Protein 8A26 (pdb70)

Sequence (289 aa):
SMTPLNNNIVVFGDSLSDNGNLYEEYMKHQLPQSPPYFEGRFSNGPVWIERLAASYFPNDPNSSHLLDYAFGGAGVSVDDEVFFTLRREVNSYLLAHQDKASSSPDDSLFVIWIGANNYLGMPVEVEETLKNVNRGIADSIQRLVDKGAKHILVLNLPDLGRTPAALEFGSVEEEMTYFSAQHNNNALSSNTVDYFKKTYPEVEWLFFDTGSHFDHVIEHASSEYGFTNITGTCSFSSSIVDEITKNSVLKMMVASSVKPELTESACDGYLFFDLVHPTALAHKIMAEKKARLMLDEAGVEFAE

InterPro domains:
  IPR001087 GDSL lipase/esterase [PF00657] (24-294)
  IPR036514 SGNH hydrolase superfamily [G3DSA:3.40.50.1110] (12-301)
  IPR051058 GDSL Esterase/Lipase Enzyme [PTHR45648] (23-294)

B-factor: mean 28.58, std 15.84, range [12.77, 125.83]

Solvent-accessible surface area: 12745 Å² total; per-residue (Å²): 93,18,123,60,2,60,28,0,0,0,0,0,2,6,19,0,0,34,9,46,0,24,110,137,56,146,93,141,28,0,93,27,114,23,5,67,102,0,36,0,0,50,4,39,0,0,0,19,75,0,0,36,54,33,8,97,148,74,32,98,71,15,11,62,16,50,0,41,0,1,0,0,8,76,94,139,110,68,26,66,51,23,2,119,95,0,1,41,42,2,2,150,74,62,143,66,141,3,33,65,38,2,0,0,0,2,10,2,0,5,9,11,0,6,22,51,38,142,109,59,100,75,6,16,119,39,0,35,174,17,2,28,66,2,0,58,60,0,18,93,61,29,1,56,8,0,0,1,1,8,1,19,32,6,3,105,6,2,0,0,82,134,79,62,13,47,135,95,2,48,94,4,4,55,72,6,26,93,31,1,46,91,14,4,79,107,8,90,159,51,42,106,95,8,55,28,11,55,2,54,7,11,67,70,31,60,83,14,23,128,67,15,89,137,53,36,3,124,52,44,83,24,30,4,3,88,20,99,32,99,94,75,13,16,66,15,3,31,100,6,6,62,12,12,71,45,136,90,32,89,125,89,13,137,20,41,1,6,1,5,21,12,2,21,4,22,55,17,5,88,17,23,5,88,66,0,69,105,37,0,68,159,52,54,12,115,27,49,157

Secondary structure (DSSP, 8-state):
--SEE-EEEEEESTTT-SSHHHHHTTT-SS-TTTSSTTSSSSS--HHHHHHHHH-SS-GGGGEEE---TT-B----TT-SSBHHHHHHHHHHHTTT---TTEEEEEE--HHHHHT--S-HHHHHHHHHHHHHHHHHHHHHTT--EEEEE----GGGSHHHHHHT-HHHHHHHHHHHHHHHHHHHHHHHHH-TTSEEEEE-HHHHHHHHHHTHHHHT-SBSSS-SS-B---TTTTT-HHHHHHTB-GGG--S--TTBSBSSSS-B-HHHHHHHHHHHHHHHHHHT-EE--

Structure (mmCIF, N/CA/C/O backbone):
data_8A26
#
_entry.id   8A26
#
_cell.length_a   82.919
_cell.length_b   82.919
_cell.length_c   68.639
_cell.angle_alpha   90.000
_cell.angle_beta   90.000
_cell.angle_gamma   120.000
#
_symmetry.space_group_name_H-M   'P 31 2 1'
#
loop_
_entity.id
_entity.type
_entity.pdbx_description
1 polymer 'Lysophospholipase A'
2 non-polymer 'MALONIC ACID'
3 non-polymer 'PALMITIC ACID'
4 non-polymer (R,R)-2,3-BUTANEDIOL
5 water water
#
loop_
_atom_site.group_PDB
_atom_site.id
_atom_site.type_symbol
_atom_site.label_atom_id
_atom_site.label_alt_id
_atom_site.label_comp_id
_atom_site.label_asym_id
_atom_site.label_entity_id
_atom_site.label_seq_id
_atom_site.pdbx_PDB_ins_code
_atom_site.Cartn_x
_atom_site.Cartn_y
_atom_site.Cartn_z
_atom_site.occupancy
_atom_site.B_iso_or_equiv
_atom_site.auth_seq_id
_atom_site.auth_comp_id
_atom_site.auth_asym_id
_atom_site.auth_atom_id
_atom_site.pdbx_PDB_model_num
ATOM 1 N N . SER A 1 22 ? -27.749 20.083 -1.986 1.00 62.04 17 SER A N 1
ATOM 2 C CA . SER A 1 22 ? -27.025 18.817 -1.979 1.00 67.72 17 SER A CA 1
ATOM 3 C C . SER A 1 22 ? -25.665 18.975 -1.300 1.00 79.49 17 SER A C 1
ATOM 4 O O . SER A 1 22 ? -25.511 19.771 -0.373 1.00 75.86 17 SER A O 1
ATOM 7 N N . MET A 1 23 ? -24.685 18.198 -1.759 1.00 99.15 18 MET A N 1
ATOM 8 C CA . MET A 1 23 ? -23.329 18.263 -1.227 1.00 101.05 18 MET A CA 1
ATOM 9 C C . MET A 1 23 ? -22.395 17.528 -2.178 1.00 103.88 18 MET A C 1
ATOM 10 O O . MET A 1 23 ? -22.420 16.295 -2.233 1.00 98.38 18 MET A O 1
ATOM 14 N N . THR A 1 24 ? -21.566 18.257 -2.927 1.00 101.12 19 THR A N 1
ATOM 15 C CA . THR A 1 24 ? -20.873 17.632 -4.052 1.00 89.34 19 THR A CA 1
ATOM 16 C C . THR A 1 24 ? -20.006 16.445 -3.622 1.00 90.78 19 THR A C 1
ATOM 17 O O . THR A 1 24 ? -20.351 15.310 -3.978 1.00 98.75 19 THR A O 1
ATOM 28 N N . PRO A 1 25 ? -18.897 16.614 -2.861 1.00 55.89 20 PRO A N 1
ATOM 29 C CA . PRO A 1 25 ? -18.252 15.412 -2.306 1.00 35.03 20 PRO A CA 1
ATOM 30 C C . PRO A 1 25 ? -18.722 15.119 -0.893 1.00 30.17 20 PRO A C 1
ATOM 31 O O . PRO A 1 25 ? -18.816 16.011 -0.044 1.00 33.86 20 PRO A O 1
ATOM 42 N N . LEU A 1 26 ? -19.020 13.857 -0.642 1.00 24.52 21 LEU A N 1
ATOM 43 C CA . LEU A 1 26 ? -19.480 13.411 0.656 1.00 23.27 21 LEU A CA 1
ATOM 44 C C . LEU A 1 26 ? -18.261 13.110 1.507 1.00 25.64 21 LEU A C 1
ATOM 45 O O . LEU A 1 26 ? -17.207 12.733 0.992 1.00 29.47 21 LEU A O 1
ATOM 61 N N . ASN A 1 27 ? -18.384 13.318 2.811 1.00 24.79 22 ASN A N 1
ATOM 62 C CA A ASN A 1 27 ? -17.248 13.084 3.691 0.50 25.80 22 ASN A CA 1
ATOM 63 C CA B ASN A 1 27 ? -17.256 13.093 3.703 0.50 25.80 22 ASN A CA 1
ATOM 64 C C . ASN A 1 27 ? -17.443 11.929 4.660 1.00 25.34 22 ASN A C 1
ATOM 65 O O . ASN A 1 27 ? -16.480 11.545 5.332 1.00 24.49 22 ASN A O 1
ATOM 84 N N . ASN A 1 28 ? -18.638 11.360 4.759 1.00 20.50 23 ASN A N 1
ATOM 85 C CA . ASN A 1 28 ? -18.765 10.173 5.587 1.00 21.72 23 ASN A CA 1
ATOM 86 C C . ASN A 1 28 ? -20.036 9.412 5.247 1.00 17.48 23 ASN A C 1
ATOM 87 O O . ASN A 1 28 ? -20.871 9.856 4.448 1.00 18.99 23 ASN A O 1
ATOM 98 N N . ILE A 1 29 ? -20.120 8.224 5.828 1.00 17.56 24 ILE A N 1
ATOM 99 C CA . ILE A 1 29 ? -21.208 7.280 5.646 1.00 16.67 24 ILE A CA 1
ATOM 100 C C . ILE A 1 29 ? -21.847 7.077 7.011 1.00 17.60 24 ILE A C 1
ATOM 101 O O . ILE A 1 29 ? -21.144 6.826 7.998 1.00 16.98 24 ILE A O 1
ATOM 117 N N . VAL A 1 30 ? -23.164 7.198 7.069 1.00 15.45 25 VAL A N 1
ATOM 118 C CA . VAL A 1 30 ? -23.935 6.959 8.286 1.00 15.03 25 VAL A CA 1
ATOM 119 C C . VAL A 1 30 ? -24.902 5.833 7.980 1.00 14.99 25 VAL A C 1
ATOM 120 O O . VAL A 1 30 ? -25.744 5.964 7.079 1.00 15.23 25 VAL A O 1
ATOM 133 N N . VAL A 1 31 ? -24.792 4.724 8.709 1.00 14.56 26 VAL A N 1
ATOM 134 C CA . VAL A 1 31 ? -25.588 3.538 8.404 1.00 14.64 26 VAL A CA 1
ATOM 135 C C . VAL A 1 31 ? -26.514 3.178 9.559 1.00 13.94 26 VAL A C 1
ATOM 136 O O . VAL A 1 31 ? -26.102 3.152 10.730 1.00 14.99 26 VAL A O 1
ATOM 149 N N . PHE A 1 32 ? -27.762 2.927 9.207 1.00 13.92 27 PHE A N 1
ATOM 150 C CA . PHE A 1 32 ? -28.804 2.433 10.083 1.00 15.55 27 PHE A CA 1
ATOM 151 C C . PHE A 1 32 ? -29.180 1.038 9.613 1.00 15.01 27 PHE A C 1
ATOM 152 O O . PHE A 1 32 ? -29.409 0.815 8.420 1.00 15.31 27 PHE A O 1
ATOM 169 N N . GLY A 1 33 ? -29.230 0.094 10.545 1.00 14.35 28 GLY A N 1
ATOM 170 C CA . GLY A 1 33 ? -29.484 -1.271 10.138 1.00 13.35 28 GLY A CA 1
ATOM 171 C C . GLY A 1 33 ? -29.480 -2.228 11.305 1.00 14.40 28 GLY A C 1
ATOM 172 O O . GLY A 1 33 ? -29.744 -1.856 12.451 1.00 15.38 28 GLY A O 1
ATOM 176 N N . ASP A 1 34 ? -29.173 -3.486 10.981 1.00 13.93 29 ASP A N 1
ATOM 177 C CA . ASP A 1 34 ? -29.308 -4.613 11.890 1.00 13.46 29 ASP A CA 1
ATOM 178 C C . ASP A 1 34 ? -28.029 -5.438 11.866 1.00 14.35 29 ASP A C 1
ATOM 179 O O . ASP A 1 34 ? -26.947 -4.912 11.587 1.00 13.95 29 ASP A O 1
ATOM 188 N N . SER A 1 35 ? -28.125 -6.738 12.176 1.00 14.87 30 SER A N 1
ATOM 189 C CA . SER A 1 35 ? -26.938 -7.581 12.221 1.00 15.39 30 SER A CA 1
ATOM 190 C C . SER A 1 35 ? -26.243 -7.719 10.870 1.00 14.63 30 SER A C 1
ATOM 191 O O . SER A 1 35 ? -25.084 -8.134 10.823 1.00 16.83 30 SER A O 1
ATOM 199 N N . LEU A 1 36 ? -26.905 -7.367 9.762 1.00 14.21 31 LEU A N 1
ATOM 200 C CA . LEU A 1 36 ? -26.195 -7.373 8.492 1.00 14.54 31 LEU A CA 1
ATOM 201 C C . LEU A 1 36 ? -25.223 -6.213 8.355 1.00 16.08 31 LEU A C 1
ATOM 202 O O . LEU A 1 36 ? -24.348 -6.251 7.489 1.00 15.43 31 LEU A O 1
ATOM 218 N N . SER A 1 37 ? -25.345 -5.178 9.192 1.00 13.57 32 SER A N 1
ATOM 219 C CA . SER A 1 37 ? -24.525 -3.986 9.061 1.00 13.80 32 SER A CA 1
ATOM 220 C C . SER A 1 37 ? -23.765 -3.591 10.324 1.00 13.60 32 SER A C 1
ATOM 221 O O . SER A 1 37 ? -22.905 -2.715 10.241 1.00 14.10 32 SER A O 1
ATOM 229 N N . ASP A 1 38 ? -24.046 -4.222 11.469 1.00 13.04 33 ASP A N 1
ATOM 230 C CA . ASP A 1 38 ? -23.406 -3.877 12.732 1.00 13.65 33 ASP A CA 1
ATOM 231 C C . ASP A 1 38 ? -21.908 -4.170 12.655 1.00 13.40 33 ASP A C 1
ATOM 232 O O . ASP A 1 38 ? -21.501 -5.267 12.245 1.00 14.57 33 ASP A O 1
ATOM 241 N N . ASN A 1 39 ? -21.089 -3.185 13.004 1.00 13.80 34 ASN A N 1
ATOM 242 C CA . ASN A 1 39 ? -19.644 -3.342 13.013 1.00 13.35 34 ASN A CA 1
ATOM 243 C C . ASN A 1 39 ? -19.075 -3.523 14.430 1.00 15.26 34 ASN A C 1
ATOM 244 O O . ASN A 1 39 ? -17.899 -3.260 14.656 1.00 17.81 34 ASN A O 1
ATOM 255 N N . GLY A 1 40 ? -19.903 -3.984 15.375 1.00 14.06 35 GLY A N 1
ATOM 256 C CA . GLY A 1 40 ? -19.433 -4.266 16.715 1.00 13.80 35 GLY A CA 1
ATOM 257 C C . GLY A 1 40 ? -20.164 -3.564 17.844 1.00 15.15 35 GLY A C 1
ATOM 258 O O . GLY A 1 40 ? -19.720 -3.637 19.000 1.00 15.67 35 GLY A O 1
ATOM 262 N N . ASN A 1 41 ? -21.273 -2.897 17.537 1.00 13.94 36 ASN A N 1
ATOM 263 C CA . ASN A 1 41 ? -22.006 -2.143 18.562 1.00 14.48 36 ASN A CA 1
ATOM 264 C C . ASN A 1 41 ? -22.634 -3.072 19.600 1.00 13.83 36 ASN A C 1
ATOM 265 O O . ASN A 1 41 ? -22.490 -2.851 20.810 1.00 14.29 36 ASN A O 1
ATOM 276 N N . LEU A 1 42 ? -23.360 -4.098 19.156 1.00 14.48 37 LEU A N 1
ATOM 277 C CA . LEU A 1 42 ? -23.949 -5.005 20.138 1.00 14.35 37 LEU A CA 1
ATOM 278 C C . LEU A 1 42 ? -22.864 -5.713 20.938 1.00 14.11 37 LEU A C 1
ATOM 279 O O . LEU A 1 42 ? -22.974 -5.875 22.154 1.00 14.95 37 LEU A O 1
ATOM 295 N N . TYR A 1 43 ? -21.794 -6.136 20.257 1.00 14.57 38 TYR A N 1
ATOM 296 C CA . TYR A 1 43 ? -20.689 -6.821 20.922 1.00 13.59 38 TYR A CA 1
ATOM 297 C C . TYR A 1 43 ? -20.120 -6.010 22.064 1.00 14.13 38 TYR A C 1
ATOM 298 O O . TYR A 1 43 ? -19.822 -6.549 23.136 1.00 14.54 38 TYR A O 1
ATOM 316 N N . GLU A 1 44 ? -19.952 -4.700 21.867 1.00 14.26 39 GLU A N 1
ATOM 317 C CA A GLU A 1 44 ? -19.427 -3.857 22.942 0.63 14.93 39 GLU A CA 1
ATOM 318 C CA B GLU A 1 44 ? -19.418 -3.868 22.937 0.37 15.03 39 GLU A CA 1
ATOM 319 C C . GLU A 1 44 ? -20.384 -3.819 24.125 1.00 13.72 39 GLU A C 1
ATOM 320 O O . GLU A 1 44 ? -19.977 -4.019 25.273 1.00 15.34 39 GLU A O 1
ATOM 341 N N . TYR A 1 45 ? -21.674 -3.580 23.857 1.00 15.01 40 TYR A N 1
ATOM 342 C CA . TYR A 1 45 ? -22.641 -3.548 24.948 1.00 15.38 40 TYR A CA 1
ATOM 343 C C . TYR A 1 45 ? -22.740 -4.895 25.657 1.00 14.03 40 TYR A C 1
ATOM 344 O O . TYR A 1 45 ? -22.985 -4.944 26.865 1.00 15.52 40 TYR A O 1
ATOM 362 N N . MET A 1 46 ? -22.546 -5.988 24.919 1.00 14.55 41 MET A N 1
ATOM 363 C CA . MET A 1 46 ? -22.568 -7.337 25.483 1.00 14.51 41 MET A CA 1
ATOM 364 C C . MET A 1 46 ? -21.252 -7.737 26.143 1.00 15.23 41 MET A C 1
ATOM 365 O O . MET A 1 46 ? -21.082 -8.916 26.492 1.00 16.65 41 MET A O 1
ATOM 379 N N . LYS A 1 47 ? -20.329 -6.797 26.361 1.00 16.27 42 LYS A N 1
ATOM 380 C CA . LYS A 1 47 ? -19.067 -7.088 27.047 1.00 15.34 42 LYS A CA 1
ATOM 381 C C . LYS A 1 47 ? -18.301 -8.195 26.315 1.00 16.97 42 LYS A C 1
ATOM 382 O O . LYS A 1 47 ? -17.661 -9.047 26.933 1.00 19.02 42 LYS A O 1
ATOM 401 N N . HIS A 1 48 ? -18.401 -8.180 24.990 1.00 16.95 43 HIS A N 1
ATOM 402 C CA . HIS A 1 48 ? -17.704 -9.116 24.100 1.00 16.90 43 HIS A CA 1
ATOM 403 C C . HIS A 1 48 ? -18.176 -10.550 24.257 1.00 20.78 43 HIS A C 1
ATOM 404 O O . HIS A 1 48 ? -17.467 -11.480 23.848 1.00 22.42 43 HIS A O 1
ATOM 418 N N . GLN A 1 49 ? -19.360 -10.769 24.825 1.00 17.40 44 GLN A N 1
ATOM 419 C CA . GLN A 1 49 ? -19.872 -12.113 25.051 1.00 17.35 44 GLN A CA 1
ATOM 420 C C . GLN A 1 49 ? -20.795 -12.598 23.944 1.00 19.44 44 GLN A C 1
ATOM 421 O O . GLN A 1 49 ? -21.055 -13.805 23.857 1.00 21.34 44 GLN A O 1
ATOM 435 N N . LEU A 1 50 ? -21.269 -11.711 23.078 1.00 16.13 45 LEU A N 1
ATOM 436 C CA . LEU A 1 50 ? -22.177 -12.051 21.998 1.00 15.78 45 LEU A CA 1
ATOM 437 C C . LEU A 1 50 ? -22.050 -10.967 20.939 1.00 15.94 45 LEU A C 1
ATOM 438 O O . LEU A 1 50 ? -22.091 -9.771 21.275 1.00 15.97 45 LEU A O 1
ATOM 454 N N . PRO A 1 51 ? -21.848 -11.324 19.662 1.00 14.49 46 PRO A N 1
ATOM 455 C CA . PRO A 1 51 ? -21.595 -12.688 19.151 1.00 15.95 46 PRO A CA 1
ATOM 456 C C . PRO A 1 51 ? -20.236 -13.172 19.622 1.00 18.24 46 PRO A C 1
ATOM 457 O O . PRO A 1 51 ? -19.265 -12.419 19.545 1.00 19.77 46 PRO A O 1
ATOM 468 N N . GLN A 1 52 ? -20.142 -14.407 20.112 1.00 17.70 47 GLN A N 1
ATOM 469 C CA . GLN A 1 52 ? -18.870 -14.922 20.617 1.00 19.27 47 GLN A CA 1
ATOM 470 C C . GLN A 1 52 ? -17.823 -14.910 19.512 1.00 18.47 47 GLN A C 1
ATOM 471 O O . GLN A 1 52 ? -18.043 -15.449 18.421 1.00 18.32 47 GLN A O 1
ATOM 485 N N . SER A 1 53 ? -16.679 -14.302 19.801 1.00 20.25 48 SER A N 1
ATOM 486 C CA . SER A 1 53 ? -15.650 -14.035 18.802 1.00 18.30 48 SER A CA 1
ATOM 487 C C . SER A 1 53 ? -14.290 -14.438 19.335 1.00 21.05 48 SER A C 1
ATOM 488 O O . SER A 1 53 ? -13.776 -13.786 20.268 1.00 22.15 48 SER A O 1
ATOM 496 N N . PRO A 1 54 ? -13.658 -15.490 18.791 1.00 20.51 49 PRO A N 1
ATOM 497 C CA . PRO A 1 54 ? -14.146 -16.412 17.750 1.00 20.82 49 PRO A CA 1
ATOM 498 C C . PRO A 1 54 ? -15.347 -17.195 18.275 1.00 20.76 49 PRO A C 1
ATOM 499 O O . PRO A 1 54 ? -15.552 -17.279 19.484 1.00 23.96 49 PRO A O 1
ATOM 510 N N . PRO A 1 55 ? -16.149 -17.813 17.404 1.00 19.10 50 PRO A N 1
ATOM 511 C CA . PRO A 1 55 ? -15.921 -17.976 15.962 1.00 19.76 50 PRO A CA 1
ATOM 512 C C . PRO A 1 55 ? -16.370 -16.795 15.120 1.00 16.65 50 PRO A C 1
ATOM 513 O O . PRO A 1 55 ? -15.954 -16.686 13.972 1.00 18.34 50 PRO A O 1
ATOM 524 N N . TYR A 1 56 ? -17.222 -15.905 15.636 1.00 17.29 51 TYR A N 1
ATOM 525 C CA . TYR A 1 56 ? -17.517 -14.685 14.907 1.00 15.53 51 TYR A CA 1
ATOM 526 C C . TYR A 1 56 ? -16.275 -13.793 14.877 1.00 17.14 51 TYR A C 1
ATOM 527 O O . TYR A 1 56 ? -15.323 -13.987 15.647 1.00 17.43 51 TYR A O 1
ATOM 545 N N . PHE A 1 57 ? -16.277 -12.829 13.964 1.00 16.56 52 PHE A N 1
ATOM 546 C CA . PHE A 1 57 ? -15.126 -11.941 13.751 1.00 15.35 52 PHE A CA 1
ATOM 547 C C . PHE A 1 57 ? -15.343 -10.636 14.513 1.00 15.98 52 PHE A C 1
ATOM 548 O O . PHE A 1 57 ? -16.111 -9.776 14.074 1.00 16.17 52 PHE A O 1
ATOM 565 N N . GLU A 1 58 ? -14.653 -10.487 15.654 1.00 17.55 53 GLU A N 1
ATOM 566 C CA . GLU A 1 58 ? -14.571 -9.211 16.374 1.00 18.39 53 GLU A CA 1
ATOM 567 C C . GLU A 1 58 ? -15.934 -8.549 16.534 1.00 16.94 53 GLU A C 1
ATOM 568 O O . GLU A 1 58 ? -16.100 -7.341 16.335 1.00 18.29 53 GLU A O 1
ATOM 580 N N . GLY A 1 59 ? -16.936 -9.346 16.907 1.00 16.39 54 GLY A N 1
ATOM 581 C CA . GLY A 1 59 ? -18.254 -8.835 17.191 1.00 14.89 54 GLY A CA 1
ATOM 582 C C . GLY A 1 59 ? -19.159 -8.580 16.009 1.00 16.45 54 GLY A C 1
ATOM 583 O O . GLY A 1 59 ? -20.317 -8.195 16.206 1.00 16.86 54 GLY A O 1
ATOM 587 N N . ARG A 1 60 ? -18.679 -8.760 14.777 1.00 14.28 55 ARG A N 1
ATOM 588 C CA . ARG A 1 60 ? -19.562 -8.726 13.626 1.00 13.18 55 ARG A CA 1
ATOM 589 C C . ARG A 1 60 ? -20.337 -10.039 13.560 1.00 14.26 55 ARG A C 1
ATOM 590 O O . ARG A 1 60 ? -19.861 -11.082 14.025 1.00 15.04 55 ARG A O 1
ATOM 611 N N . PHE A 1 61 ? -21.533 -9.987 12.977 1.00 13.92 56 PHE A N 1
ATOM 612 C CA . PHE A 1 61 ? -22.349 -11.183 12.769 1.00 13.79 56 PHE A CA 1
ATOM 613 C C . PHE A 1 61 ? -21.942 -11.912 11.488 1.00 13.10 56 PHE A C 1
ATOM 614 O O . PHE A 1 61 ? -22.752 -12.224 10.625 1.00 14.03 56 PHE A O 1
ATOM 631 N N . SER A 1 62 ? -20.644 -12.181 11.386 1.00 14.44 57 SER A N 1
ATOM 632 C CA . SER A 1 62 ? -20.049 -12.898 10.262 1.00 13.63 57 SER A CA 1
ATOM 633 C C . SER A 1 62 ? -18.647 -13.312 10.697 1.00 15.73 57 SER A C 1
ATOM 634 O O . SER A 1 62 ? -18.248 -13.083 11.846 1.00 15.94 57 SER A O 1
ATOM 642 N N . ASN A 1 63 ? -17.893 -13.917 9.779 1.00 15.23 58 ASN A N 1
ATOM 643 C CA . ASN A 1 63 ? -16.505 -14.298 10.033 1.00 16.13 58 ASN A CA 1
ATOM 644 C C . ASN A 1 63 ? -15.515 -13.363 9.341 1.00 16.62 58 ASN A C 1
ATOM 645 O O . ASN A 1 63 ? -14.361 -13.735 9.112 1.00 18.82 58 ASN A O 1
ATOM 656 N N . GLY A 1 64 ? -15.953 -12.152 9.013 1.00 15.87 59 GLY A N 1
ATOM 657 C CA . GLY A 1 64 ? -15.081 -11.106 8.527 1.00 18.68 59 GLY A CA 1
ATOM 658 C C . GLY A 1 64 ? -15.794 -9.773 8.646 1.00 16.43 59 GLY A C 1
ATOM 659 O O . GLY A 1 64 ? -16.929 -9.707 9.130 1.00 15.44 59 GLY A O 1
ATOM 663 N N . PRO A 1 65 ? -15.151 -8.690 8.208 1.00 17.29 60 PRO A N 1
ATOM 664 C CA . PRO A 1 65 ? -15.823 -7.383 8.230 1.00 15.79 60 PRO A CA 1
ATOM 665 C C . PRO A 1 65 ? -17.088 -7.392 7.393 1.00 14.65 60 PRO A C 1
ATOM 666 O O . PRO A 1 65 ? -17.192 -8.092 6.385 1.00 17.39 60 PRO A O 1
ATOM 677 N N . VAL A 1 66 ? -18.038 -6.572 7.792 1.00 15.04 61 VAL A N 1
ATOM 678 C CA . VAL A 1 66 ? -19.315 -6.514 7.100 1.00 15.49 61 VAL A CA 1
ATOM 679 C C . VAL A 1 66 ? -19.224 -5.555 5.917 1.00 15.82 61 VAL A C 1
ATOM 680 O O . VAL A 1 66 ? -18.300 -4.743 5.789 1.00 15.09 61 VAL A O 1
ATOM 693 N N . TRP A 1 67 ? -20.215 -5.668 5.033 1.00 14.21 62 TRP A N 1
ATOM 694 C CA . TRP A 1 67 ? -20.193 -4.982 3.748 1.00 13.86 62 TRP A CA 1
ATOM 695 C C . TRP A 1 67 ? -19.942 -3.481 3.898 1.00 13.96 62 TRP A C 1
ATOM 696 O O . TRP A 1 67 ? -19.149 -2.900 3.142 1.00 14.37 62 TRP A O 1
ATOM 717 N N . ILE A 1 68 ? -20.580 -2.834 4.875 1.00 14.25 63 ILE A N 1
ATOM 718 C CA . ILE A 1 68 ? -20.520 -1.373 4.932 1.00 15.08 63 ILE A CA 1
ATOM 719 C C . ILE A 1 68 ? -19.151 -0.904 5.398 1.00 15.20 63 ILE A C 1
ATOM 720 O O . ILE A 1 68 ? -18.706 0.193 5.023 1.00 15.82 63 ILE A O 1
ATOM 736 N N . GLU A 1 69 ? -18.456 -1.716 6.201 1.00 14.93 64 GLU A N 1
ATOM 737 C CA . GLU A 1 69 ? -17.084 -1.403 6.578 1.00 15.37 64 GLU A CA 1
ATOM 738 C C . GLU A 1 69 ? -16.163 -1.467 5.377 1.00 16.13 64 GLU A C 1
ATOM 739 O O . GLU A 1 69 ? -15.272 -0.628 5.208 1.00 17.96 64 GLU A O 1
ATOM 751 N N . ARG A 1 70 ? -16.321 -2.513 4.564 1.00 15.23 65 ARG A N 1
ATOM 752 C CA . ARG A 1 70 ? -15.523 -2.658 3.356 1.00 16.30 65 ARG A CA 1
ATOM 753 C C . ARG A 1 70 ? -15.798 -1.521 2.394 1.00 17.45 65 ARG A C 1
ATOM 754 O O . ARG A 1 70 ? -14.874 -0.995 1.757 1.00 17.71 65 ARG A O 1
ATOM 775 N N . LEU A 1 71 ? -17.059 -1.105 2.290 1.00 15.62 66 LEU A N 1
ATOM 776 C CA . LEU A 1 71 ? -17.388 0.017 1.420 1.00 15.23 66 LEU A CA 1
ATOM 777 C C . LEU A 1 71 ? -16.699 1.288 1.897 1.00 17.51 66 LEU A C 1
ATOM 778 O O . LEU A 1 71 ? -16.086 2.013 1.104 1.00 17.69 66 LEU A O 1
ATOM 794 N N . ALA A 1 72 ? -16.764 1.567 3.204 1.00 16.13 67 ALA A N 1
ATOM 795 C CA . ALA A 1 72 ? -16.102 2.754 3.732 1.00 16.68 67 ALA A CA 1
ATOM 796 C C . ALA A 1 72 ? -14.606 2.716 3.460 1.00 18.20 67 ALA A C 1
ATOM 797 O O . ALA A 1 72 ? -14.010 3.730 3.071 1.00 18.96 67 ALA A O 1
ATOM 804 N N . ALA A 1 73 ? -13.979 1.550 3.632 1.00 18.92 68 ALA A N 1
ATOM 805 C CA . ALA A 1 73 ? -12.548 1.441 3.389 1.00 20.77 68 ALA A CA 1
ATOM 806 C C . ALA A 1 73 ? -12.186 1.572 1.919 1.00 21.19 68 ALA A C 1
ATOM 807 O O . ALA A 1 73 ? -11.045 1.940 1.609 1.00 24.40 68 ALA A O 1
ATOM 814 N N . SER A 1 74 ? -13.112 1.262 1.005 1.00 19.85 69 SER A N 1
ATOM 815 C CA . SER A 1 74 ? -12.833 1.456 -0.417 1.00 19.94 69 SER A CA 1
ATOM 816 C C . SER A 1 74 ? -12.710 2.935 -0.763 1.00 20.60 69 SER A C 1
ATOM 817 O O . SER A 1 74 ? -11.979 3.293 -1.691 1.00 22.54 69 SER A O 1
ATOM 825 N N . TYR A 1 75 ? -13.397 3.800 -0.027 1.00 20.41 70 TYR A N 1
ATOM 826 C CA . TYR A 1 75 ? -13.273 5.233 -0.252 1.00 23.22 70 TYR A CA 1
ATOM 827 C C . TYR A 1 75 ? -12.196 5.873 0.610 1.00 23.14 70 TYR A C 1
ATOM 828 O O . TYR A 1 75 ? -11.570 6.850 0.183 1.00 27.33 70 TYR A O 1
ATOM 846 N N . PHE A 1 76 ? -11.978 5.342 1.811 1.00 25.14 71 PHE A N 1
ATOM 847 C CA . PHE A 1 76 ? -11.071 5.923 2.802 1.00 27.61 71 PHE A CA 1
ATOM 848 C C . PHE A 1 76 ? -10.176 4.810 3.325 1.00 28.86 71 PHE A C 1
ATOM 849 O O . PHE A 1 76 ? -10.344 4.333 4.456 1.00 30.79 71 PHE A O 1
ATOM 866 N N . PRO A 1 77 ? -9.207 4.373 2.522 1.00 34.89 72 PRO A N 1
ATOM 867 C CA . PRO A 1 77 ? -8.428 3.184 2.903 1.00 37.59 72 PRO A CA 1
ATOM 868 C C . PRO A 1 77 ? -7.555 3.383 4.132 1.00 39.33 72 PRO A C 1
ATOM 869 O O . PRO A 1 77 ? -7.263 2.400 4.826 1.00 38.00 72 PRO A O 1
ATOM 880 N N . ASN A 1 78 ? -7.150 4.618 4.434 1.00 37.43 73 ASN A N 1
ATOM 881 C CA . ASN A 1 78 ? -6.184 4.849 5.506 1.00 49.23 73 ASN A CA 1
ATOM 882 C C . ASN A 1 78 ? -6.842 4.932 6.880 1.00 48.32 73 ASN A C 1
ATOM 883 O O . ASN A 1 78 ? -6.289 4.419 7.859 1.00 48.44 73 ASN A O 1
ATOM 894 N N . ASP A 1 79 ? -7.997 5.587 6.995 1.00 39.08 74 ASP A N 1
ATOM 895 C CA . ASP A 1 79 ? -8.725 5.671 8.265 1.00 38.64 74 ASP A CA 1
ATOM 896 C C . ASP A 1 79 ? -10.218 5.577 7.997 1.00 30.77 74 ASP A C 1
ATOM 897 O O . ASP A 1 79 ? -10.973 6.530 8.227 1.00 32.24 74 ASP A O 1
ATOM 906 N N . PRO A 1 80 ? -10.686 4.421 7.528 1.00 30.28 75 PRO A N 1
ATOM 907 C CA . PRO A 1 80 ? -12.125 4.290 7.233 1.00 27.15 75 PRO A CA 1
ATOM 908 C C . PRO A 1 80 ? -13.024 4.540 8.424 1.00 26.85 75 PRO A C 1
ATOM 909 O O . PRO A 1 80 ? -14.141 5.044 8.255 1.00 28.51 75 PRO A O 1
ATOM 920 N N . ASN A 1 81 ? -12.608 4.172 9.635 1.00 25.63 76 ASN A N 1
ATOM 921 C CA . ASN A 1 81 ? -13.532 4.291 10.754 1.00 28.75 76 ASN A CA 1
ATOM 922 C C . ASN A 1 81 ? -13.835 5.741 11.109 1.00 28.27 76 ASN A C 1
ATOM 923 O O . ASN A 1 81 ? -14.911 6.008 11.654 1.00 33.85 76 ASN A O 1
ATOM 934 N N . SER A 1 82 ? -12.950 6.679 10.783 1.00 27.36 77 SER A N 1
ATOM 935 C CA A SER A 1 82 ? -13.258 8.090 10.988 0.60 29.59 77 SER A CA 1
ATOM 936 C CA B SER A 1 82 ? -13.252 8.092 10.982 0.40 29.61 77 SER A CA 1
ATOM 937 C C . SER A 1 82 ? -14.231 8.632 9.950 1.00 29.06 77 SER A C 1
ATOM 938 O O . SER A 1 82 ? -14.585 9.814 10.015 1.00 33.77 77 SER A O 1
ATOM 951 N N . HIS A 1 83 ? -14.656 7.811 8.992 1.00 23.20 78 HIS A N 1
ATOM 952 C CA . HIS A 1 83 ? -15.618 8.229 7.980 1.00 21.04 78 HIS A CA 1
ATOM 953 C C . HIS A 1 83 ? -16.854 7.348 7.979 1.00 18.60 78 HIS A C 1
ATOM 954 O O . HIS A 1 83 ? -17.648 7.412 7.035 1.00 20.27 78 HIS A O 1
ATOM 969 N N . LEU A 1 84 ? -17.033 6.521 9.005 1.00 18.20 79 LEU A N 1
ATOM 970 C CA . LEU A 1 84 ? -18.165 5.621 9.104 1.00 17.59 79 LEU A CA 1
ATOM 971 C C . LEU A 1 84 ? -18.781 5.764 10.483 1.00 18.38 79 LEU A C 1
ATOM 972 O O . LEU A 1 84 ? -18.118 5.487 11.489 1.00 20.95 79 LEU A O 1
ATOM 988 N N . LEU A 1 85 ? -20.037 6.203 10.537 1.00 15.29 80 LEU A N 1
ATOM 989 C CA . LEU A 1 85 ? -20.820 6.213 11.774 1.00 15.49 80 LEU A CA 1
ATOM 990 C C . LEU A 1 85 ? -21.870 5.117 11.634 1.00 15.47 80 LEU A C 1
ATOM 991 O O . LEU A 1 85 ? -22.868 5.283 10.933 1.00 15.03 80 LEU A O 1
ATOM 1007 N N . ASP A 1 86 ? -21.636 3.986 12.294 1.00 14.41 81 ASP A N 1
ATOM 1008 C CA . ASP A 1 86 ? -22.455 2.793 12.147 1.00 13.13 81 ASP A CA 1
ATOM 1009 C C . ASP A 1 86 ? -23.342 2.672 13.384 1.00 14.49 81 ASP A C 1
ATOM 1010 O O . ASP A 1 86 ? -22.857 2.341 14.470 1.00 14.41 81 ASP A O 1
ATOM 1019 N N . TYR A 1 87 ? -24.629 2.968 13.216 1.00 13.91 82 TYR A N 1
ATOM 1020 C CA . TYR A 1 87 ? -25.601 2.905 14.299 1.00 13.81 82 TYR A CA 1
ATOM 1021 C C . TYR A 1 87 ? -26.382 1.603 14.310 1.00 14.78 82 TYR A C 1
ATOM 1022 O O . TYR A 1 87 ? -27.323 1.458 15.098 1.00 14.88 82 TYR A O 1
ATOM 1040 N N . ALA A 1 88 ? -26.010 0.639 13.464 1.00 13.82 83 ALA A N 1
ATOM 1041 C CA . ALA A 1 88 ? -26.736 -0.617 13.415 1.00 13.68 83 ALA A CA 1
ATOM 1042 C C . ALA A 1 88 ? -26.404 -1.500 14.606 1.00 15.09 83 ALA A C 1
ATOM 1043 O O . ALA A 1 88 ? -25.231 -1.685 14.954 1.00 17.48 83 ALA A O 1
ATOM 1050 N N . PHE A 1 89 ? -27.431 -2.060 15.225 1.00 15.83 84 PHE A N 1
ATOM 1051 C CA . PHE A 1 89 ? -27.257 -3.072 16.257 1.00 14.67 84 PHE A CA 1
ATOM 1052 C C . PHE A 1 89 ? -27.768 -4.400 15.733 1.00 14.68 84 PHE A C 1
ATOM 1053 O O . PHE A 1 89 ? -28.848 -4.469 15.133 1.00 16.23 84 PHE A O 1
ATOM 1070 N N . GLY A 1 90 ? -27.051 -5.483 16.015 1.00 14.91 85 GLY A N 1
ATOM 1071 C CA . GLY A 1 90 ? -27.668 -6.786 15.834 1.00 15.57 85 GLY A CA 1
ATOM 1072 C C . GLY A 1 90 ? -28.990 -6.873 16.578 1.00 14.67 85 GLY A C 1
ATOM 1073 O O . GLY A 1 90 ? -29.111 -6.361 17.695 1.00 16.35 85 GLY A O 1
ATOM 1077 N N . GLY A 1 91 ? -29.998 -7.494 15.962 1.00 16.86 86 GLY A N 1
ATOM 1078 C CA . GLY A 1 91 ? -31.315 -7.596 16.554 1.00 19.21 86 GLY A CA 1
ATOM 1079 C C . GLY A 1 91 ? -32.223 -6.4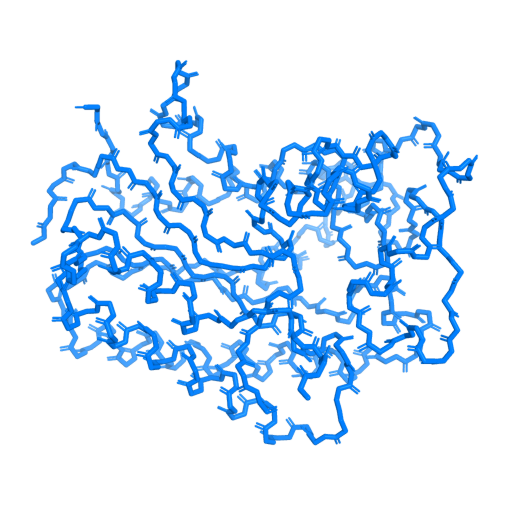10 16.325 1.00 17.64 86 GLY A C 1
ATOM 1080 O O . GLY A 1 91 ? -33.363 -6.422 16.809 1.00 22.66 86 GLY A O 1
ATOM 1084 N N . ALA A 1 92 ? -31.764 -5.391 15.609 1.00 16.55 87 ALA A N 1
ATOM 1085 C CA . ALA A 1 92 ? -32.584 -4.216 15.403 1.00 15.14 87 ALA A CA 1
ATOM 1086 C C . ALA A 1 92 ? -33.574 -4.427 14.266 1.00 16.65 87 ALA A C 1
ATOM 1087 O O . ALA A 1 92 ? -33.335 -5.210 13.340 1.00 16.58 87 ALA A O 1
ATOM 1094 N N . GLY A 1 93 ? -34.670 -3.703 14.335 1.00 17.61 88 GLY A N 1
ATOM 1095 C CA . GLY A 1 93 ? -35.697 -3.771 13.323 1.00 16.78 88 GLY A CA 1
ATOM 1096 C C . GLY A 1 93 ? -36.582 -2.562 13.437 1.00 19.35 88 GLY A C 1
ATOM 1097 O O . GLY A 1 93 ? -36.249 -1.576 14.100 1.00 20.92 88 GLY A O 1
ATOM 1101 N N . VAL A 1 94 ? -37.723 -2.639 12.791 1.00 19.69 89 VAL A N 1
ATOM 1102 C CA . VAL A 1 94 ? -38.738 -1.602 12.861 1.00 24.13 89 VAL A CA 1
ATOM 1103 C C . VAL A 1 94 ? -39.731 -2.035 13.919 1.00 26.78 89 VAL A C 1
ATOM 1104 O O . VAL A 1 94 ? -40.123 -3.202 13.964 1.00 29.72 89 VAL A O 1
ATOM 1117 N N . SER A 1 95 ? -40.113 -1.123 14.817 1.00 36.87 90 SER A N 1
ATOM 1118 C CA . SER A 1 95 ? -41.013 -1.533 15.885 1.00 30.83 90 SER A CA 1
ATOM 1119 C C . SER A 1 95 ? -42.332 -2.026 15.297 1.00 53.73 90 SER A C 1
ATOM 1120 O O . SER A 1 95 ? -42.881 -1.423 14.372 1.00 44.01 90 SER A O 1
ATOM 1128 N N . VAL A 1 96 ? -42.835 -3.137 15.836 1.00 83.84 91 VAL A N 1
ATOM 1129 C CA . VAL A 1 96 ? -44.142 -3.662 15.432 1.00 96.16 91 VAL A CA 1
ATOM 1130 C C . VAL A 1 96 ? -44.926 -4.176 16.644 1.00 100.49 91 VAL A C 1
ATOM 1131 O O . VAL A 1 96 ? -44.440 -5.017 17.407 1.00 102.41 91 VAL A O 1
ATOM 1144 N N . ASP A 1 100 ? -42.221 -6.618 23.878 1.00 84.46 95 ASP A N 1
ATOM 1145 C CA . ASP A 1 100 ? -41.490 -6.092 22.733 1.00 86.35 95 ASP A CA 1
ATOM 1146 C C . ASP A 1 100 ? -40.084 -6.680 22.651 1.00 87.93 95 ASP A C 1
ATOM 1147 O O . ASP A 1 100 ? -39.207 -6.121 21.991 1.00 74.87 95 ASP A O 1
ATOM 1150 N N . ASP A 1 101 ? -39.875 -7.819 23.313 1.00 93.12 96 ASP A N 1
ATOM 1151 C CA . ASP A 1 101 ? -38.559 -8.448 23.361 1.00 81.30 96 ASP A CA 1
ATOM 1152 C C . ASP A 1 101 ? -38.091 -8.964 22.007 1.00 81.53 96 ASP A C 1
ATOM 1153 O O . ASP A 1 101 ? -36.952 -9.436 21.905 1.00 79.23 96 ASP A O 1
ATOM 1157 N N . GLU A 1 102 ? -38.927 -8.882 20.971 1.00 82.70 97 GLU A N 1
ATOM 1158 C CA . GLU A 1 102 ? -38.524 -9.374 19.660 1.00 90.18 97 GLU A CA 1
ATOM 1159 C C . GLU A 1 102 ? -37.357 -8.571 19.101 1.00 91.31 97 GLU A C 1
ATOM 1160 O O . GLU A 1 102 ? -36.477 -9.125 18.431 1.00 84.31 97 GLU A O 1
ATOM 1164 N N . VAL A 1 103 ? -37.319 -7.270 19.380 1.00 55.33 98 VAL A N 1
ATOM 1165 C CA . VAL A 1 103 ? -36.412 -6.341 18.719 1.00 40.82 98 VAL A CA 1
ATOM 1166 C C . VAL A 1 103 ? -35.502 -5.707 19.762 1.00 29.24 98 VAL A C 1
ATOM 1167 O O . VAL A 1 103 ? -35.978 -5.169 20.769 1.00 33.86 98 VAL A O 1
ATOM 1180 N N . PHE A 1 104 ? -34.188 -5.767 19.510 1.00 22.65 99 PHE A N 1
ATOM 1181 C CA . PHE A 1 104 ? -33.221 -5.214 20.451 1.00 23.87 99 PHE A CA 1
ATOM 1182 C C . PHE A 1 104 ? -33.296 -3.689 20.494 1.00 22.83 99 PHE A C 1
ATOM 1183 O O . PHE A 1 104 ? -33.144 -3.073 21.559 1.00 23.01 99 PHE A O 1
ATOM 1200 N N . PHE A 1 105 ? -33.548 -3.063 19.352 1.00 21.59 100 PHE A N 1
ATOM 1201 C CA . PHE A 1 105 ? -33.447 -1.623 19.169 1.00 18.39 100 PHE A CA 1
ATOM 1202 C C . PHE A 1 105 ? -34.154 -1.344 17.858 1.00 19.57 100 PHE A C 1
ATOM 1203 O O . PHE A 1 105 ? -34.272 -2.246 17.019 1.00 22.16 100 PHE A O 1
ATOM 1220 N N . THR A 1 106 ? -34.653 -0.133 17.692 1.00 18.21 101 THR A N 1
ATOM 1221 C CA . THR A 1 106 ? -35.439 0.186 16.509 1.00 19.65 101 THR A CA 1
ATOM 1222 C C . THR A 1 106 ? -34.687 1.131 15.581 1.00 17.75 101 THR A C 1
ATOM 1223 O O . THR A 1 106 ? -33.807 1.894 15.989 1.00 18.34 101 THR A O 1
ATOM 1234 N N . LEU A 1 107 ? -35.085 1.084 14.305 1.00 17.17 102 LEU A N 1
ATOM 1235 C CA . LEU A 1 107 ? -34.593 2.045 13.332 1.00 16.16 102 LEU A CA 1
ATOM 1236 C C . LEU A 1 107 ? -34.826 3.466 13.819 1.00 17.11 102 LEU A C 1
ATOM 1237 O O . LEU A 1 107 ? -33.931 4.319 13.742 1.00 17.68 102 LEU A O 1
ATOM 1253 N N . ARG A 1 108 ? -36.033 3.739 14.320 1.00 15.94 103 ARG A N 1
ATOM 1254 C CA . ARG A 1 108 ? -36.341 5.076 14.826 1.00 17.93 103 ARG A CA 1
ATOM 1255 C C . ARG A 1 108 ? -35.330 5.510 15.883 1.00 18.31 103 ARG A C 1
ATOM 1256 O O . ARG A 1 108 ? -34.857 6.654 15.856 1.00 19.52 103 ARG A O 1
ATOM 1277 N N . ARG A 1 109 ? -34.978 4.614 16.807 1.00 18.18 104 ARG A N 1
ATOM 1278 C CA . ARG A 1 109 ? -34.051 4.982 17.879 1.00 17.76 104 ARG A CA 1
ATOM 1279 C C . ARG A 1 109 ? -32.627 5.143 17.364 1.00 17.29 104 ARG A C 1
ATOM 1280 O O . ARG A 1 109 ? -31.871 5.965 17.901 1.00 17.90 104 ARG A O 1
ATOM 1293 N N . GLU A 1 110 ? -32.241 4.394 16.331 1.00 15.68 105 GLU A N 1
ATOM 1294 C CA . GLU A 1 110 ? -30.930 4.607 15.728 1.00 15.09 105 GLU A CA 1
ATOM 1295 C C . GLU A 1 110 ? -30.841 5.990 15.096 1.00 16.03 105 GLU A C 1
ATOM 1296 O O . GLU A 1 110 ? -29.865 6.721 15.302 1.00 15.91 105 GLU A O 1
ATOM 1308 N N . VAL A 1 111 ? -31.854 6.361 14.305 1.00 16.74 106 VAL A N 1
ATOM 1309 C CA . VAL A 1 111 ? -31.894 7.682 13.680 1.00 16.93 106 VAL A CA 1
ATOM 1310 C C . VAL A 1 111 ? -31.892 8.775 14.739 1.00 17.95 106 VAL A C 1
ATOM 1311 O O . VAL A 1 111 ? -31.176 9.776 14.624 1.00 19.02 106 VAL A O 1
ATOM 1324 N N . ASN A 1 112 ? -32.691 8.603 15.791 1.00 16.30 107 ASN A N 1
ATOM 1325 C CA . ASN A 1 112 ? -32.754 9.631 16.825 1.00 18.18 107 ASN A CA 1
ATOM 1326 C C . ASN A 1 112 ? -31.451 9.716 17.611 1.00 17.73 107 ASN A C 1
ATOM 1327 O O . ASN A 1 112 ? -31.104 10.798 18.108 1.00 19.76 107 ASN A O 1
ATOM 1338 N N . SER A 1 113 ? -30.726 8.605 17.735 1.00 17.91 108 SER A N 1
ATOM 1339 C CA . SER A 1 113 ? -29.411 8.639 18.365 1.00 18.62 108 SER A CA 1
ATOM 1340 C C . SER A 1 113 ? -28.445 9.479 17.537 1.00 17.24 108 SER A C 1
ATOM 1341 O O . SER A 1 113 ? -27.757 10.364 18.075 1.00 19.65 108 SER A O 1
ATOM 1349 N N . TYR A 1 114 ? -28.397 9.235 16.225 1.00 17.59 109 TYR A N 1
ATOM 1350 C CA . TYR A 1 114 ? -27.607 10.085 15.339 1.00 17.76 109 TYR A CA 1
ATOM 1351 C C . TYR A 1 114 ? -28.013 11.544 15.490 1.00 19.54 109 TYR A C 1
ATOM 1352 O O . TYR A 1 114 ? -27.161 12.433 15.653 1.00 18.21 109 TYR A O 1
ATOM 1370 N N . LEU A 1 115 ? -29.319 11.816 15.472 1.00 18.65 110 LEU A N 1
ATOM 1371 C CA . LEU A 1 115 ? -29.770 13.208 15.531 1.00 18.62 110 LEU A CA 1
ATOM 1372 C C . LEU A 1 115 ? -29.405 13.855 16.861 1.00 18.24 110 LEU A C 1
ATOM 1373 O O . LEU A 1 115 ? -29.007 15.024 16.894 1.00 21.17 110 LEU A O 1
ATOM 1389 N N . LEU A 1 116 ? -29.527 13.112 17.961 1.00 21.24 111 LEU A N 1
ATOM 1390 C CA . LEU A 1 116 ? -29.233 13.682 19.279 1.00 20.71 111 LEU A CA 1
ATOM 1391 C C . LEU A 1 116 ? -27.805 14.198 19.345 1.00 22.15 111 LEU A C 1
ATOM 1392 O O . LEU A 1 116 ? -27.553 15.279 19.900 1.00 23.38 111 LEU A O 1
ATOM 1408 N N . ALA A 1 117 ? -26.863 13.425 18.816 1.00 21.49 112 ALA A N 1
ATOM 1409 C CA . ALA A 1 117 ? -25.448 13.763 18.842 1.00 25.65 112 ALA A CA 1
ATOM 1410 C C . ALA A 1 117 ? -25.062 14.777 17.775 1.00 29.18 112 ALA A C 1
ATOM 1411 O O . ALA A 1 117 ? -23.923 15.255 17.790 1.00 31.60 112 ALA A O 1
ATOM 1418 N N . HIS A 1 118 ? -25.977 15.129 16.871 1.00 23.26 113 HIS A N 1
ATOM 1419 C CA . HIS A 1 118 ? -25.704 16.056 15.779 1.00 21.47 113 HIS A CA 1
ATOM 1420 C C . HIS A 1 118 ? -26.612 17.282 15.836 1.00 25.43 113 HIS A C 1
ATOM 1421 O O . HIS A 1 118 ? -26.912 17.889 14.808 1.00 27.00 113 HIS A O 1
ATOM 1436 N N . GLN A 1 119 ? -27.034 17.665 17.047 1.00 27.56 114 GLN A N 1
ATOM 1437 C CA . GLN A 1 119 ? -27.839 18.874 17.267 1.00 29.94 114 GLN A CA 1
ATOM 1438 C C . GLN A 1 119 ? -29.097 18.879 16.400 1.00 27.05 114 GLN A C 1
ATOM 1439 O O . GLN A 1 119 ? -29.556 19.922 15.928 1.00 30.41 114 GLN A O 1
ATOM 1453 N N . ASP A 1 120 ? -29.673 17.691 16.214 1.00 24.81 115 ASP A N 1
ATOM 1454 C CA . ASP A 1 120 ? -30.932 17.511 15.494 1.00 26.35 115 ASP A CA 1
ATOM 1455 C C . ASP A 1 120 ? -30.813 17.899 14.024 1.00 26.51 115 ASP A C 1
ATOM 1456 O O . ASP A 1 120 ? -31.804 18.269 13.388 1.00 28.95 115 ASP A O 1
ATOM 1465 N N . LYS A 1 121 ? -29.610 17.791 13.467 1.00 24.89 116 LYS A N 1
ATOM 1466 C CA . LYS A 1 121 ? -29.349 18.123 12.072 1.00 28.32 116 LYS A CA 1
ATOM 1467 C C . LYS A 1 121 ? -28.736 16.916 11.378 1.00 24.59 116 LYS A C 1
ATOM 1468 O O . LYS A 1 121 ? -27.819 16.288 11.916 1.00 27.23 116 LYS A O 1
ATOM 1487 N N . ALA A 1 122 ? -29.247 16.589 10.194 1.00 24.84 117 ALA A N 1
ATOM 1488 C CA . ALA A 1 122 ? -28.669 15.554 9.348 1.00 23.33 117 ALA A CA 1
ATOM 1489 C C . ALA A 1 122 ? -27.744 16.240 8.354 1.00 23.65 117 ALA A C 1
ATOM 1490 O O . ALA A 1 122 ? -28.183 17.096 7.578 1.00 27.81 117 ALA A O 1
ATOM 1497 N N . SER A 1 123 ? -26.473 15.854 8.369 1.00 22.80 118 SER A N 1
ATOM 1498 C CA A SER A 1 123 ? -25.484 16.560 7.571 0.64 22.64 118 SER A CA 1
ATOM 1499 C CA B SER A 1 123 ? -25.482 16.559 7.573 0.02 22.89 118 SER A CA 1
ATOM 1500 C CA C SER A 1 123 ? -25.483 16.559 7.574 0.34 22.76 118 SER A CA 1
ATOM 1501 C C . SER A 1 123 ? -25.768 16.393 6.084 1.00 23.10 118 SER A C 1
ATOM 1502 O O . SER A 1 123 ? -26.045 15.272 5.627 1.00 23.24 118 SER A O 1
ATOM 1520 N N . PRO A 1 124 ? -25.692 17.467 5.294 1.00 22.54 119 PRO A N 1
ATOM 1521 C CA . PRO A 1 124 ? -25.915 17.346 3.843 1.00 24.37 119 PRO A CA 1
ATOM 1522 C C . PRO A 1 124 ? -24.763 16.697 3.104 1.00 22.87 119 PRO A C 1
ATOM 1523 O O . PRO A 1 124 ? -24.902 16.414 1.908 1.00 24.55 119 PRO A O 1
ATOM 1534 N N A ASP A 1 125 ? -23.624 16.463 3.755 0.37 22.06 120 ASP A N 1
ATOM 1535 N N B ASP A 1 125 ? -23.645 16.449 3.791 0.63 21.88 120 ASP A N 1
ATOM 1536 C CA A ASP A 1 125 ? -22.479 15.848 3.098 0.37 24.69 120 ASP A CA 1
ATOM 1537 C CA B ASP A 1 125 ? -22.437 15.890 3.204 0.63 24.70 120 ASP A CA 1
ATOM 1538 C C A ASP A 1 125 ? -22.226 14.430 3.590 0.37 23.25 120 ASP A C 1
ATOM 1539 C C B ASP A 1 125 ? -22.232 14.433 3.585 0.63 23.14 120 ASP A C 1
ATOM 1540 O O A ASP A 1 125 ? -21.124 13.899 3.415 0.37 23.87 120 ASP A O 1
ATOM 1541 O O B ASP A 1 125 ? -21.161 13.875 3.326 0.63 23.84 120 ASP A O 1
ATOM 1558 N N . SER A 1 126 ? -23.229 13.807 4.204 1.00 20.33 121 SER A N 1
ATOM 1559 C CA . SER A 1 126 ? -23.166 12.400 4.571 1.00 17.34 121 SER A CA 1
ATOM 1560 C C . SER A 1 126 ? -24.015 11.561 3.622 1.00 16.86 121 SER A C 1
ATOM 1561 O O . SER A 1 126 ? -25.078 11.990 3.170 1.00 19.58 121 SER A O 1
ATOM 1570 N N . LEU A 1 127 ? -23.546 10.352 3.352 1.00 16.86 122 LEU A N 1
ATOM 1571 C CA . LEU A 1 127 ? -24.374 9.331 2.713 1.00 16.38 122 LEU A CA 1
ATOM 1572 C C . LEU A 1 127 ? -25.070 8.556 3.823 1.00 17.88 122 LEU A C 1
ATOM 1573 O O . LEU A 1 127 ? -24.426 7.829 4.580 1.00 16.89 122 LEU A O 1
ATOM 1589 N N . PHE A 1 128 ? -26.380 8.733 3.937 1.00 15.69 123 PHE A N 1
ATOM 1590 C CA . PHE A 1 128 ? -27.186 7.959 4.859 1.00 15.04 123 PHE A CA 1
ATOM 1591 C C . PHE A 1 128 ? -27.599 6.662 4.190 1.00 16.13 123 PHE A C 1
ATOM 1592 O O . PHE A 1 128 ? -27.969 6.648 3.013 1.00 18.34 123 PHE A O 1
ATOM 1609 N N . VAL A 1 129 ? -27.518 5.577 4.945 1.00 14.24 124 VAL A N 1
ATOM 1610 C CA . VAL A 1 129 ? -27.722 4.223 4.433 1.00 15.96 124 VAL A CA 1
ATOM 1611 C C . VAL A 1 129 ? -28.727 3.536 5.342 1.00 14.17 124 VAL A C 1
ATOM 1612 O O . VAL A 1 129 ? -28.541 3.517 6.564 1.00 15.06 124 VAL A O 1
ATOM 1625 N N . ILE A 1 130 ? -29.770 2.951 4.755 1.00 14.99 125 ILE A N 1
ATOM 1626 C CA . ILE A 1 130 ? -30.794 2.249 5.534 1.00 14.29 125 ILE A CA 1
ATOM 1627 C C . ILE A 1 130 ? -30.967 0.846 4.975 1.00 13.84 125 ILE A C 1
ATOM 1628 O O . ILE A 1 130 ? -31.45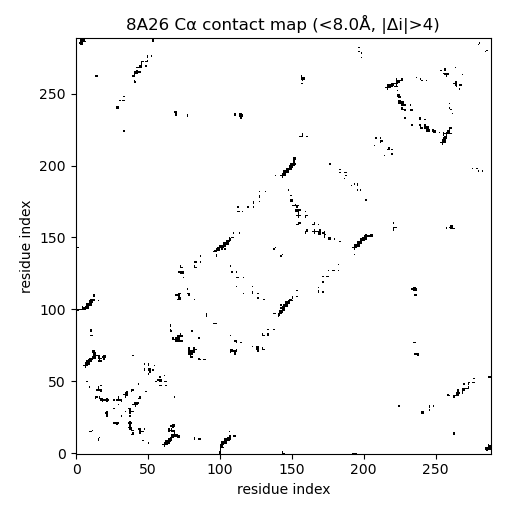3 0.677 3.848 1.00 14.75 125 ILE A O 1
ATOM 1644 N N . TRP A 1 131 ? -30.611 -0.166 5.779 1.00 14.57 126 TRP A N 1
ATOM 1645 C CA . TRP A 1 131 ? -30.836 -1.576 5.423 1.00 13.65 126 TRP A CA 1
ATOM 1646 C C . TRP A 1 131 ? -31.478 -2.259 6.625 1.00 13.35 126 TRP A C 1
ATOM 1647 O O . TRP A 1 131 ? -30.791 -2.685 7.553 1.00 14.01 126 TRP A O 1
ATOM 1668 N N . ILE A 1 132 ? -32.798 -2.387 6.601 1.00 15.90 127 ILE A N 1
ATOM 1669 C CA . ILE A 1 132 ? -33.515 -2.870 7.766 1.00 17.98 127 ILE A CA 1
ATOM 1670 C C . ILE A 1 132 ? -34.732 -3.678 7.332 1.00 13.70 127 ILE A C 1
ATOM 1671 O O . ILE A 1 132 ? -35.218 -3.567 6.202 1.00 14.92 127 ILE A O 1
ATOM 1687 N N . GLY A 1 133 ? -35.177 -4.537 8.242 1.00 14.16 128 GLY A N 1
ATOM 1688 C CA . GLY A 1 133 ? -36.382 -5.326 8.033 1.00 15.95 128 GLY A CA 1
ATOM 1689 C C . GLY A 1 133 ? -36.179 -6.813 8.229 1.00 16.14 128 GLY A C 1
ATOM 1690 O O . GLY A 1 133 ? -37.089 -7.527 8.655 1.00 15.68 128 GLY A O 1
ATOM 1694 N N . ALA A 1 134 ? -34.984 -7.309 7.918 1.00 14.85 129 ALA A N 1
ATOM 1695 C CA . ALA A 1 134 ? -34.775 -8.752 7.954 1.00 17.17 129 ALA A CA 1
ATOM 1696 C C . ALA A 1 134 ? -35.050 -9.319 9.343 1.00 18.09 129 ALA A C 1
ATOM 1697 O O . ALA A 1 134 ? -35.646 -10.397 9.474 1.00 18.37 129 ALA A O 1
ATOM 1704 N N . ASN A 1 135 ? -34.643 -8.602 10.396 1.00 17.15 130 ASN A N 1
ATOM 1705 C CA . ASN A 1 135 ? -34.840 -9.101 11.755 1.00 18.43 130 ASN A CA 1
ATOM 1706 C C . ASN A 1 135 ? -36.316 -9.265 12.078 1.00 18.84 130 ASN A C 1
ATOM 1707 O O . ASN A 1 135 ? -36.701 -10.200 12.796 1.00 20.31 130 ASN A O 1
ATOM 1718 N N . ASN A 1 136 ? -37.163 -8.362 11.572 1.00 16.74 131 ASN A N 1
ATOM 1719 C CA . ASN A 1 136 ? -38.594 -8.472 11.824 1.00 17.91 131 ASN A CA 1
ATOM 1720 C C . ASN A 1 136 ? -39.160 -9.764 11.235 1.00 20.50 131 ASN A C 1
ATOM 1721 O O . ASN A 1 136 ? -39.930 -10.469 11.896 1.00 23.78 131 ASN A O 1
ATOM 1732 N N . TYR A 1 137 ? -38.798 -10.087 9.999 1.00 16.64 132 TYR A N 1
ATOM 1733 C CA . TYR A 1 137 ? -39.441 -11.216 9.340 1.00 15.54 132 TYR A CA 1
ATOM 1734 C C . TYR A 1 137 ? -38.882 -12.541 9.832 1.00 16.92 132 TYR A C 1
ATOM 1735 O O . TYR A 1 137 ? -39.636 -13.512 9.976 1.00 18.15 132 TYR A O 1
ATOM 1753 N N . LEU A 1 138 ? -37.590 -12.580 10.137 1.00 18.46 133 LEU A N 1
ATOM 1754 C CA . LEU A 1 138 ? -36.968 -13.802 10.644 1.00 19.06 133 LEU A CA 1
ATOM 1755 C C . LEU A 1 138 ? -37.357 -14.111 12.077 1.00 21.55 133 LEU A C 1
ATOM 1756 O O . LEU A 1 138 ? -37.073 -15.224 12.544 1.00 25.67 133 LEU A O 1
ATOM 1772 N N . GLY A 1 139 ? -37.973 -13.183 12.793 1.00 22.59 134 GLY A N 1
ATOM 1773 C CA . GLY A 1 139 ? -38.659 -13.565 14.008 1.00 29.80 134 GLY A CA 1
ATOM 1774 C C . GLY A 1 139 ? -39.897 -14.399 13.771 1.00 28.00 134 GLY A C 1
ATOM 1775 O O . GLY A 1 139 ? -40.555 -14.804 14.733 1.00 38.10 134 GLY A O 1
ATOM 1779 N N . MET A 1 140 ? -40.223 -14.648 12.503 1.00 30.22 135 MET A N 1
ATOM 1780 C CA . MET A 1 140 ? -41.385 -15.432 12.101 1.00 36.14 135 MET A CA 1
ATOM 1781 C C . MET A 1 140 ? -42.645 -15.012 12.861 1.00 46.52 135 MET A C 1
ATOM 1782 O O . MET A 1 140 ? -43.330 -15.858 13.456 1.00 42.98 135 MET A O 1
ATOM 1796 N N . PRO A 1 141 ? -43.006 -13.727 12.820 1.00 31.51 136 PRO A N 1
ATOM 1797 C CA . PRO A 1 141 ? -44.185 -13.236 13.547 1.00 32.31 136 PRO A CA 1
ATOM 1798 C C . PRO A 1 141 ? -45.484 -13.811 12.997 1.00 31.20 136 PRO A C 1
ATOM 1799 O O . PRO A 1 141 ? -45.578 -14.223 11.840 1.00 38.72 136 PRO A O 1
ATOM 1810 N N . VAL A 1 142 ? -46.511 -13.778 13.849 1.00 39.54 137 VAL A N 1
ATOM 1811 C CA . VAL A 1 142 ? -47.770 -14.458 13.562 1.00 47.00 137 VAL A CA 1
ATOM 1812 C C . VAL A 1 142 ? -48.677 -13.627 12.666 1.00 33.46 137 VAL A C 1
ATOM 1813 O O . VAL A 1 142 ? -49.493 -14.188 11.922 1.00 30.91 137 VAL A O 1
ATOM 1826 N N . GLU A 1 143 ? -48.558 -12.302 12.709 1.00 30.07 138 GLU A N 1
ATOM 1827 C CA . GLU A 1 143 ? -49.401 -11.411 11.917 1.00 25.19 138 GLU A CA 1
ATOM 1828 C C . GLU A 1 143 ? -48.640 -10.983 10.668 1.00 23.48 138 GLU A C 1
ATOM 1829 O O . GLU A 1 143 ? -47.811 -10.070 10.709 1.00 24.82 138 GLU A O 1
ATOM 1841 N N . VAL A 1 144 ? -48.975 -11.603 9.542 1.00 19.38 139 VAL A N 1
ATOM 1842 C CA . VAL A 1 144 ? -48.210 -11.417 8.322 1.00 18.91 139 VAL A CA 1
ATOM 1843 C C . VAL A 1 144 ? -48.369 -9.995 7.791 1.00 18.69 139 VAL A C 1
ATOM 1844 O O . VAL A 1 144 ? -47.385 -9.262 7.622 1.00 17.44 139 VAL A O 1
ATOM 1857 N N . GLU A 1 145 ? -49.602 -9.583 7.512 1.00 18.57 140 GLU A N 1
ATOM 1858 C CA . GLU A 1 145 ? -49.793 -8.320 6.804 1.00 18.62 140 GLU A CA 1
ATOM 1859 C C . GLU A 1 145 ? -49.507 -7.126 7.707 1.00 18.69 140 GLU A C 1
ATOM 1860 O O . GLU A 1 145 ? -48.922 -6.134 7.253 1.00 18.92 140 GLU A O 1
ATOM 1872 N N . GLU A 1 146 ? -49.868 -7.201 8.986 1.00 20.78 141 GLU A N 1
ATOM 1873 C CA . GLU A 1 146 ? -49.554 -6.078 9.870 1.00 19.74 141 GLU A CA 1
ATOM 1874 C C . GLU A 1 146 ? -48.047 -5.898 10.010 1.00 19.60 141 GLU A C 1
ATOM 1875 O O . GLU A 1 146 ? -47.568 -4.759 10.102 1.00 19.15 141 GLU A O 1
ATOM 1887 N N . THR A 1 147 ? -47.273 -6.986 10.001 1.00 18.24 142 THR A N 1
ATOM 1888 C CA . THR A 1 147 ? -45.822 -6.849 10.080 1.00 16.28 142 THR A CA 1
ATOM 1889 C C . THR A 1 147 ? -45.273 -6.163 8.831 1.00 18.00 142 THR A C 1
ATOM 1890 O O . THR A 1 147 ? -44.458 -5.237 8.925 1.00 16.94 142 THR A O 1
ATOM 1901 N N . LEU A 1 148 ? -45.721 -6.592 7.652 1.00 15.94 143 LEU A N 1
ATOM 1902 C CA . LEU A 1 148 ? -45.296 -5.957 6.413 1.00 15.84 143 LEU A CA 1
ATOM 1903 C C . LEU A 1 148 ? -45.649 -4.480 6.406 1.00 17.58 143 LEU A C 1
ATOM 1904 O O . LEU A 1 148 ? -44.825 -3.628 6.036 1.00 15.53 143 LEU A O 1
ATOM 1920 N N . LYS A 1 149 ? -46.877 -4.156 6.803 1.00 16.42 144 LYS A N 1
ATOM 1921 C CA . LYS A 1 149 ? -47.323 -2.769 6.841 1.00 17.21 144 LYS A CA 1
ATOM 1922 C C . LYS A 1 149 ? -46.431 -1.949 7.751 1.00 21.02 144 LYS A C 1
ATOM 1923 O O . LYS A 1 149 ? -45.979 -0.854 7.392 1.00 17.48 144 LYS A O 1
ATOM 1942 N N . ASN A 1 150 ? -46.177 -2.448 8.952 1.00 17.68 145 ASN A N 1
ATOM 1943 C CA . ASN A 1 150 ? -45.479 -1.618 9.914 1.00 18.33 145 ASN A CA 1
ATOM 1944 C C . ASN A 1 150 ? -43.995 -1.501 9.624 1.00 17.01 145 ASN A C 1
ATOM 1945 O O . ASN A 1 150 ? -43.408 -0.459 9.920 1.00 18.53 145 ASN A O 1
ATOM 1956 N N . VAL A 1 151 ? -43.377 -2.521 9.033 1.00 15.79 146 VAL A N 1
ATOM 1957 C CA . VAL A 1 151 ? -41.992 -2.352 8.605 1.00 14.93 146 VAL A CA 1
ATOM 1958 C C . VAL A 1 151 ? -41.899 -1.275 7.532 1.00 16.45 146 VAL A C 1
ATOM 1959 O O . VAL A 1 151 ? -41.017 -0.408 7.579 1.00 17.25 146 VAL A O 1
ATOM 1972 N N . ASN A 1 152 ? -42.795 -1.312 6.542 1.00 16.17 147 ASN A N 1
ATOM 1973 C CA . ASN A 1 152 ? -42.765 -0.303 5.489 1.00 14.93 147 ASN A CA 1
ATOM 1974 C C . ASN A 1 152 ? -43.032 1.079 6.067 1.00 16.89 147 ASN A C 1
ATOM 1975 O O . ASN A 1 152 ? -42.360 2.056 5.709 1.00 16.64 147 ASN A O 1
ATOM 1986 N N . ARG A 1 153 ? -44.017 1.184 6.962 1.00 17.25 148 ARG A N 1
ATOM 1987 C CA . ARG A 1 153 ? -44.327 2.474 7.571 1.00 16.87 148 ARG A CA 1
ATOM 1988 C C . ARG A 1 153 ? -43.132 3.014 8.347 1.00 16.44 148 ARG A C 1
ATOM 1989 O O . ARG A 1 153 ? -42.823 4.209 8.269 1.00 17.16 148 ARG A O 1
ATOM 2011 N N . GLY A 1 154 ? -42.453 2.151 9.107 1.00 17.20 149 GLY A N 1
ATOM 2012 C CA . GLY A 1 154 ? -41.326 2.606 9.901 1.00 17.48 149 GLY A CA 1
ATOM 2013 C C . GLY A 1 154 ? -40.169 3.080 9.047 1.00 17.10 149 GLY A C 1
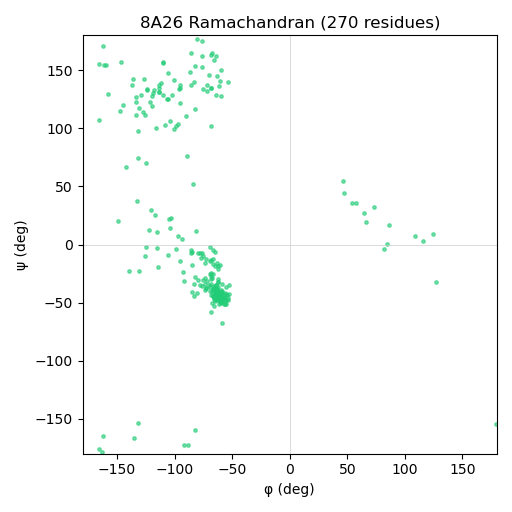ATOM 2014 O O . GLY A 1 154 ? -39.492 4.058 9.385 1.00 18.73 149 GLY A O 1
ATOM 2018 N N . ILE A 1 155 ? -39.928 2.407 7.929 1.00 16.94 150 ILE A N 1
ATOM 2019 C CA . ILE A 1 155 ? -38.886 2.854 7.005 1.00 16.01 150 ILE A CA 1
ATOM 2020 C C . ILE A 1 155 ? -39.257 4.207 6.399 1.00 18.31 150 ILE A C 1
ATOM 2021 O O . ILE A 1 155 ? -38.431 5.125 6.338 1.00 16.92 150 ILE A O 1
ATOM 2037 N N . ALA A 1 156 ? -40.502 4.353 5.925 1.00 17.42 151 ALA A N 1
ATOM 2038 C CA . ALA A 1 156 ? -40.924 5.630 5.363 1.00 17.86 151 ALA A CA 1
ATOM 2039 C C . ALA A 1 156 ? -40.806 6.747 6.388 1.00 19.71 151 ALA A C 1
ATOM 2040 O O . ALA A 1 156 ? -40.369 7.863 6.065 1.00 20.10 151 ALA A O 1
ATOM 2047 N N . ASP A 1 157 ? -41.191 6.474 7.631 1.00 18.00 152 ASP A N 1
ATOM 2048 C CA . ASP A 1 157 ? -41.125 7.491 8.671 1.00 21.06 152 ASP A CA 1
ATOM 2049 C C . ASP A 1 157 ? -39.692 7.958 8.891 1.00 20.42 152 ASP A C 1
ATOM 2050 O O . ASP A 1 157 ? -39.440 9.169 9.027 1.00 21.30 152 ASP A O 1
ATOM 2059 N N . SER A 1 158 ? -38.747 7.022 8.962 1.00 19.13 153 SER A N 1
ATOM 2060 C CA . SER A 1 158 ? -37.355 7.394 9.208 1.00 18.77 153 SER A CA 1
ATOM 2061 C C . SER A 1 158 ? -36.749 8.111 8.014 1.00 20.95 153 SER A C 1
ATOM 2062 O O . SER A 1 158 ? -35.960 9.047 8.203 1.00 19.69 153 SER A O 1
ATOM 2070 N N . ILE A 1 159 ? -37.125 7.734 6.791 1.00 18.00 154 ILE A N 1
ATOM 2071 C CA . ILE A 1 159 ? -36.690 8.490 5.622 1.00 19.73 154 ILE A CA 1
ATOM 2072 C C . ILE A 1 159 ? -37.204 9.922 5.700 1.00 19.54 154 ILE A C 1
ATOM 2073 O O . ILE A 1 159 ? -36.446 10.885 5.532 1.00 21.26 154 ILE A O 1
ATOM 2089 N N . GLN A 1 160 ? -38.510 10.087 5.933 1.00 20.64 155 GLN A N 1
ATOM 2090 C CA . GLN A 1 160 ? -39.063 11.437 6.019 1.00 20.94 155 GLN A CA 1
ATOM 2091 C C . GLN A 1 160 ? -38.343 12.247 7.085 1.00 23.03 155 GLN A C 1
ATOM 2092 O O . GLN A 1 160 ? -38.022 13.421 6.871 1.00 24.43 155 GLN A O 1
ATOM 2106 N N . ARG A 1 161 ? -38.059 11.634 8.238 1.00 22.70 156 ARG A N 1
ATOM 2107 C CA . ARG A 1 161 ? -37.388 12.358 9.314 1.00 26.09 156 ARG A CA 1
ATOM 2108 C C . ARG A 1 161 ? -36.001 12.822 8.882 1.00 21.94 156 ARG A C 1
ATOM 2109 O O . ARG A 1 161 ? -35.634 13.982 9.094 1.00 22.96 156 ARG A O 1
ATOM 2130 N N . LEU A 1 162 ? -35.215 11.940 8.262 1.00 20.67 157 LEU A N 1
ATOM 2131 C CA . LEU A 1 162 ? -33.901 12.353 7.771 1.00 20.61 157 LEU A CA 1
ATOM 2132 C C . LEU A 1 162 ? -34.009 13.517 6.788 1.00 21.08 157 LEU A C 1
ATOM 2133 O O . LEU A 1 162 ? -33.250 14.489 6.879 1.00 21.58 157 LEU A O 1
ATOM 2149 N N . VAL A 1 163 ? -34.944 13.439 5.837 1.00 20.64 158 VAL A N 1
ATOM 2150 C CA . VAL A 1 163 ? -35.124 14.532 4.878 1.00 21.09 158 VAL A CA 1
ATOM 2151 C C . VAL A 1 163 ? -35.468 15.818 5.613 1.00 25.18 158 VAL A C 1
ATOM 2152 O O . VAL A 1 163 ? -34.931 16.894 5.323 1.00 24.90 158 VAL A O 1
ATOM 2165 N N . ASP A 1 164 ? -36.393 15.727 6.567 1.00 23.47 159 ASP A N 1
ATOM 2166 C CA . ASP A 1 164 ? -36.830 16.917 7.283 1.00 25.68 159 ASP A CA 1
ATOM 2167 C C . ASP A 1 164 ? -35.692 17.565 8.059 1.00 25.60 159 ASP A C 1
ATOM 2168 O O . ASP A 1 164 ? -35.701 18.782 8.267 1.00 27.39 159 ASP A O 1
ATOM 2177 N N . LYS A 1 165 ? -34.715 16.781 8.509 1.00 24.84 160 LYS A N 1
ATOM 2178 C CA . LYS A 1 165 ? -33.609 17.316 9.289 1.00 24.35 160 LYS A CA 1
ATOM 2179 C C . LYS A 1 165 ? -32.398 17.678 8.436 1.00 26.31 160 LYS A C 1
ATOM 2180 O O . LYS A 1 165 ? -31.354 18.047 8.987 1.00 26.59 160 LYS A O 1
ATOM 2199 N N . GLY A 1 166 ? -32.507 17.568 7.111 1.00 23.50 161 GLY A N 1
ATOM 2200 C CA . GLY A 1 166 ? -31.505 18.099 6.205 1.00 25.75 161 GLY A CA 1
ATOM 2201 C C . GLY A 1 166 ? -30.752 17.092 5.358 1.00 24.38 161 GLY A C 1
ATOM 2202 O O . GLY A 1 166 ? -29.850 17.506 4.621 1.00 24.34 161 GLY A O 1
ATOM 2206 N N . ALA A 1 167 ? -31.069 15.802 5.421 1.00 21.01 162 ALA A N 1
ATOM 2207 C CA . ALA A 1 167 ? -30.341 14.827 4.622 1.00 22.63 162 ALA A CA 1
ATOM 2208 C C . ALA A 1 167 ? -30.493 15.126 3.130 1.00 22.09 162 ALA A C 1
ATOM 2209 O O . ALA A 1 167 ? -31.564 15.511 2.665 1.00 24.63 162 ALA A O 1
ATOM 2216 N N . LYS A 1 168 ? -29.396 14.939 2.382 1.00 20.21 163 LYS A N 1
ATOM 2217 C CA . LYS A 1 168 ? -29.378 15.194 0.945 1.00 22.24 163 LYS A CA 1
ATOM 2218 C C . LYS A 1 168 ? -28.921 13.989 0.125 1.00 20.37 163 LYS A C 1
ATOM 2219 O O . LYS A 1 168 ? -28.901 14.077 -1.110 1.00 21.45 163 LYS A O 1
ATOM 2238 N N . HIS A 1 169 ? -28.556 12.884 0.766 1.00 18.08 164 HIS A N 1
ATOM 2239 C CA . HIS A 1 169 ? -28.085 11.686 0.068 1.00 17.33 164 HIS A CA 1
ATOM 2240 C C . HIS A 1 169 ? -28.538 10.496 0.896 1.00 17.99 164 HIS A C 1
ATOM 2241 O O . HIS A 1 169 ? -28.077 10.324 2.032 1.00 18.22 164 HIS A O 1
ATOM 2255 N N . ILE A 1 170 ? -29.431 9.678 0.344 1.00 17.71 165 ILE A N 1
ATOM 2256 C CA . ILE A 1 170 ? -30.005 8.546 1.066 1.00 1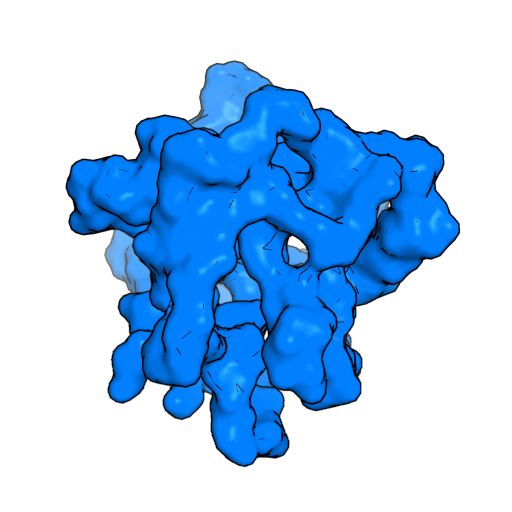6.13 165 ILE A CA 1
ATOM 2257 C C . ILE A 1 170 ? -29.964 7.315 0.173 1.00 16.35 165 ILE A C 1
ATOM 2258 O O . ILE A 1 170 ? -30.524 7.323 -0.933 1.00 17.08 165 ILE A O 1
ATOM 2274 N N . LEU A 1 171 ? -29.318 6.261 0.665 1.00 15.91 166 LEU A N 1
ATOM 2275 C CA . LEU A 1 171 ? -29.264 4.951 0.017 1.00 15.68 166 LEU A CA 1
ATOM 2276 C C . LEU A 1 171 ? -30.153 3.984 0.777 1.00 16.21 166 LEU A C 1
ATOM 2277 O O . LEU A 1 171 ? -29.962 3.765 1.983 1.00 15.55 166 LEU A O 1
ATOM 2293 N N . VAL A 1 172 ? -31.091 3.365 0.060 1.00 14.85 167 VAL A N 1
ATOM 2294 C CA . VAL A 1 172 ? -32.007 2.369 0.615 1.00 14.91 167 VAL A CA 1
ATOM 2295 C C . VAL A 1 172 ? -31.689 1.023 -0.027 1.00 13.95 167 VAL A C 1
ATOM 2296 O O . VAL A 1 172 ? -31.551 0.924 -1.249 1.00 15.74 167 VAL A O 1
ATOM 2309 N N . LEU A 1 173 ? -31.560 -0.008 0.807 1.00 14.05 168 LEU A N 1
ATOM 2310 C CA . LEU A 1 173 ? -31.314 -1.373 0.343 1.00 14.13 168 LEU A CA 1
ATOM 2311 C C . LEU A 1 173 ? -32.515 -2.252 0.665 1.00 15.07 168 LEU A C 1
ATOM 2312 O O . LEU A 1 173 ? -33.067 -2.194 1.761 1.00 14.78 168 LEU A O 1
ATOM 2328 N N . ASN A 1 174 ? -32.936 -3.060 -0.317 1.00 15.25 169 ASN A N 1
ATOM 2329 C CA . ASN A 1 174 ? -34.042 -3.991 -0.119 1.00 14.99 169 ASN A CA 1
ATOM 2330 C C . ASN A 1 174 ? -33.485 -5.306 0.430 1.00 13.98 169 ASN A C 1
ATOM 2331 O O . ASN A 1 174 ? -32.301 -5.393 0.789 1.00 15.25 169 ASN A O 1
ATOM 2342 N N . LEU A 1 175 ? -34.343 -6.350 0.530 1.00 14.72 170 LEU A N 1
ATOM 2343 C CA . LEU A 1 175 ? -33.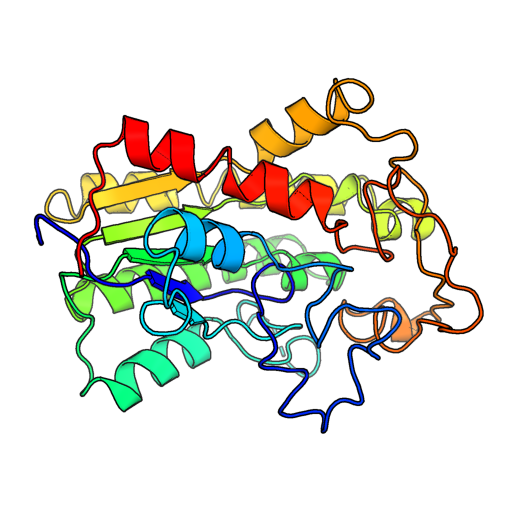926 -7.563 1.221 1.00 14.81 170 LEU A CA 1
ATOM 2344 C C . LEU A 1 175 ? -33.625 -8.691 0.248 1.00 14.69 170 LEU A C 1
ATOM 2345 O O . LEU A 1 175 ? -34.271 -8.824 -0.796 1.00 15.10 170 LEU A O 1
ATOM 2361 N N . PRO A 1 176 ? -32.664 -9.533 0.619 1.00 14.18 171 PRO A N 1
ATOM 2362 C CA . PRO A 1 176 ? -32.498 -10.816 -0.072 1.00 15.15 171 PRO A CA 1
ATOM 2363 C C . PRO A 1 176 ? -33.695 -11.718 0.207 1.00 15.51 171 PRO A C 1
ATOM 2364 O O . PRO A 1 176 ? -34.482 -11.486 1.122 1.00 15.92 171 PRO A O 1
ATOM 2375 N N . ASP A 1 177 ? -33.821 -12.769 -0.598 1.00 16.52 172 ASP A N 1
ATOM 2376 C CA . ASP A 1 177 ? -34.864 -13.772 -0.393 1.00 15.71 172 ASP A CA 1
ATOM 2377 C C . ASP A 1 177 ? -34.549 -14.529 0.892 1.0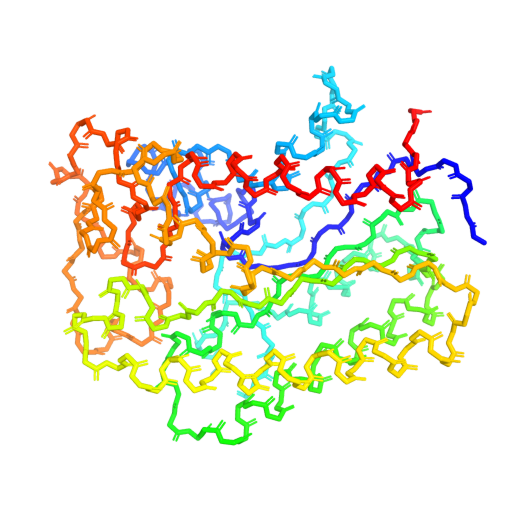0 17.82 172 ASP A C 1
ATOM 2378 O O . ASP A 1 177 ? -33.684 -15.401 0.917 1.00 17.38 172 ASP A O 1
ATOM 2387 N N . LEU A 1 178 ? -35.258 -14.191 1.974 1.00 15.36 173 LEU A N 1
ATOM 2388 C CA . LEU A 1 178 ? -35.004 -14.808 3.268 1.00 16.05 173 LEU A CA 1
ATOM 2389 C C . LEU A 1 178 ? -35.409 -16.274 3.301 1.00 15.76 173 LEU A C 1
ATOM 2390 O O . LEU A 1 178 ? -35.018 -16.989 4.238 1.00 16.25 173 LEU A O 1
ATOM 2406 N N . GLY A 1 179 ? -36.172 -16.737 2.317 1.00 16.39 174 GLY A N 1
ATOM 2407 C CA . GLY A 1 179 ? -36.436 -18.157 2.190 1.00 18.81 174 GLY A CA 1
ATOM 2408 C C . GLY A 1 179 ? -35.222 -18.984 1.850 1.00 19.58 174 GLY A C 1
ATOM 2409 O O . GLY A 1 179 ? -35.283 -20.217 1.933 1.00 20.65 174 GLY A O 1
ATOM 2413 N N . ARG A 1 180 ? -34.121 -18.344 1.455 1.00 18.00 175 ARG A N 1
ATOM 2414 C CA . ARG A 1 180 ? -32.865 -19.027 1.206 1.00 19.85 175 ARG A CA 1
ATOM 2415 C C . ARG A 1 180 ? -32.020 -19.223 2.458 1.00 19.14 175 ARG A C 1
ATOM 2416 O O . ARG A 1 180 ? -30.985 -19.889 2.387 1.00 21.65 175 ARG A O 1
ATOM 2437 N N . THR A 1 181 ? -32.421 -18.663 3.603 1.00 18.80 176 THR A N 1
ATOM 2438 C CA . THR A 1 181 ? -31.602 -18.846 4.788 1.00 17.02 176 THR A CA 1
ATOM 2439 C C . THR A 1 181 ? -31.679 -20.297 5.255 1.00 20.02 176 THR A C 1
ATOM 2440 O O . THR A 1 181 ? -32.724 -20.946 5.127 1.00 21.03 176 THR A O 1
ATOM 2451 N N . PRO A 1 182 ? -30.592 -20.825 5.792 1.00 20.23 177 PRO A N 1
ATOM 2452 C CA . PRO A 1 182 ? -30.681 -22.140 6.456 1.00 19.55 177 PRO A CA 1
ATOM 2453 C C . PRO A 1 182 ? -31.780 -22.185 7.507 1.00 20.58 177 PRO A C 1
ATOM 2454 O O . PRO A 1 182 ? -32.428 -23.225 7.674 1.00 24.28 177 PRO A O 1
ATOM 2465 N N . ALA A 1 183 ? -32.018 -21.069 8.201 1.00 21.13 178 ALA A N 1
ATOM 2466 C CA . ALA A 1 183 ? -33.098 -21.012 9.184 1.00 24.84 178 ALA A CA 1
ATOM 2467 C C . ALA A 1 183 ? -34.435 -21.390 8.560 1.00 22.61 178 ALA A C 1
ATOM 2468 O O . ALA A 1 183 ? -35.161 -22.241 9.086 1.00 25.60 178 ALA A O 1
ATOM 2475 N N . ALA A 1 184 ? -34.787 -20.753 7.444 1.00 20.91 179 ALA A N 1
ATOM 2476 C CA . ALA A 1 184 ? -36.064 -21.060 6.802 1.00 19.28 179 ALA A CA 1
ATOM 2477 C C . ALA A 1 184 ? -36.115 -22.512 6.351 1.00 23.27 179 ALA A C 1
ATOM 2478 O O . ALA A 1 184 ? -37.148 -23.180 6.480 1.00 27.60 179 ALA A O 1
ATOM 2485 N N . LEU A 1 185 ? -35.014 -23.014 5.790 1.00 21.33 180 LEU A N 1
ATOM 2486 C CA . LEU A 1 185 ? -34.995 -24.392 5.327 1.00 24.28 180 LEU A CA 1
ATOM 2487 C C . LEU A 1 185 ? -35.183 -25.360 6.486 1.00 30.87 180 LEU A C 1
ATOM 2488 O O . LEU A 1 185 ? -35.937 -26.337 6.376 1.00 31.40 180 LEU A O 1
ATOM 2504 N N . GLU A 1 186 ? -34.516 -25.097 7.612 1.00 26.99 181 GLU A N 1
ATOM 2505 C CA . GLU A 1 186 ? -34.558 -26.037 8.732 1.00 32.57 181 GLU A CA 1
ATOM 2506 C C . GLU A 1 186 ? -35.903 -25.990 9.443 1.00 35.36 181 GLU A C 1
ATOM 2507 O O . GLU A 1 186 ? -36.423 -27.031 9.864 1.00 40.04 181 GLU A O 1
ATOM 2519 N N . PHE A 1 187 ? -36.472 -24.795 9.596 1.00 32.83 182 PHE A N 1
ATOM 2520 C CA . PHE A 1 187 ? -37.730 -24.590 10.298 1.00 35.11 182 PHE A CA 1
ATOM 2521 C C . PHE A 1 187 ? -38.953 -24.785 9.406 1.00 35.23 182 PHE A C 1
ATOM 2522 O O . PHE A 1 187 ? -40.079 -24.729 9.908 1.00 42.16 182 PHE A O 1
ATOM 2539 N N . GLY A 1 188 ? -38.764 -25.009 8.108 1.00 29.48 183 GLY A N 1
ATOM 2540 C CA . GLY A 1 188 ? -39.889 -25.219 7.220 1.00 33.06 183 GLY A CA 1
ATOM 2541 C C . GLY A 1 188 ? -40.694 -23.978 6.900 1.00 30.35 183 GLY A C 1
ATOM 2542 O O . GLY A 1 188 ? -41.908 -24.078 6.682 1.00 28.49 183 GLY A O 1
ATOM 2546 N N . SER A 1 189 ? -40.051 -22.816 6.850 1.00 25.75 184 SER A N 1
ATOM 2547 C CA . SER A 1 189 ? -40.738 -21.546 6.628 1.00 23.18 184 SER A CA 1
ATOM 2548 C C . SER A 1 189 ? -40.290 -20.873 5.336 1.00 21.75 184 SER A C 1
ATOM 2549 O O . SER A 1 189 ? -40.375 -19.649 5.209 1.00 20.36 184 SER A O 1
ATOM 2557 N N . VAL A 1 190 ? -39.814 -21.657 4.369 1.00 19.71 185 VAL A N 1
ATOM 2558 C CA . VAL A 1 190 ? -39.306 -21.080 3.125 1.00 19.81 185 VAL A CA 1
ATOM 2559 C C . VAL A 1 190 ? -40.368 -20.211 2.459 1.00 20.41 185 VAL A C 1
ATOM 2560 O O . VAL A 1 190 ? -40.104 -19.059 2.085 1.00 19.76 185 VAL A O 1
ATOM 2573 N N . GLU A 1 191 ? -41.574 -20.751 2.273 1.00 23.38 186 GLU A N 1
ATOM 2574 C CA A GLU A 1 191 ? -42.611 -19.999 1.574 0.46 20.92 186 GLU A CA 1
ATOM 2575 C CA B GLU A 1 191 ? -42.619 -19.997 1.578 0.54 20.86 186 GLU A CA 1
ATOM 2576 C C . GLU A 1 191 ? -42.946 -18.707 2.308 1.00 19.54 186 GLU A C 1
ATOM 2577 O O . GLU A 1 191 ? -43.110 -17.654 1.682 1.00 20.74 186 GLU A O 1
ATOM 2598 N N . GLU A 1 192 ? -43.059 -18.772 3.628 1.00 21.18 187 GLU A N 1
ATOM 2599 C CA . GLU A 1 192 ? -43.405 -17.587 4.400 1.00 19.20 187 GLU A CA 1
ATOM 2600 C C . GLU A 1 192 ? -42.299 -16.551 4.342 1.00 18.33 187 GLU A C 1
ATOM 2601 O O . GLU A 1 192 ? -42.569 -15.348 4.230 1.00 17.85 187 GLU A O 1
ATOM 2613 N N . MET A 1 193 ? -41.040 -16.994 4.393 1.00 19.01 188 MET A N 1
ATOM 2614 C CA . MET A 1 193 ? -39.943 -16.028 4.386 1.00 16.72 188 MET A CA 1
ATOM 2615 C C . MET A 1 193 ? -39.769 -15.406 3.011 1.00 17.00 188 MET A C 1
ATOM 2616 O O . MET A 1 193 ? -39.476 -14.212 2.897 1.00 15.66 188 MET A O 1
ATOM 2630 N N . THR A 1 194 ? -39.957 -16.193 1.944 1.00 16.38 189 THR A N 1
ATOM 2631 C CA . THR A 1 194 ? -39.929 -15.612 0.608 1.00 16.12 189 THR A CA 1
ATOM 2632 C C . THR A 1 194 ? -41.082 -14.634 0.413 1.00 16.89 189 THR A C 1
ATOM 2633 O O . THR A 1 194 ? -40.907 -13.573 -0.200 1.00 17.60 189 THR A O 1
ATOM 2644 N N . TYR A 1 195 ? -42.268 -14.969 0.930 1.00 16.70 190 TYR A N 1
ATOM 2645 C CA . TYR A 1 195 ? -43.398 -14.050 0.799 1.00 16.41 190 TYR A CA 1
ATOM 2646 C C . TYR A 1 195 ? -43.095 -12.716 1.475 1.00 15.81 190 TYR A C 1
ATOM 2647 O O . TYR A 1 195 ? -43.294 -11.650 0.886 1.00 17.60 190 TYR A O 1
ATOM 2665 N N . PHE A 1 196 ? -42.614 -12.758 2.725 1.00 15.42 191 PHE A N 1
ATOM 2666 C CA . PHE A 1 196 ? -42.230 -11.520 3.399 1.00 13.27 191 PHE A CA 1
ATOM 2667 C C . PHE A 1 196 ? -41.240 -10.735 2.542 1.00 15.67 191 PHE A C 1
ATOM 2668 O O . PHE A 1 196 ? -41.385 -9.520 2.352 1.00 15.71 191 PHE A O 1
ATOM 2685 N N . SER A 1 197 ? -40.216 -11.413 2.024 1.00 14.75 192 SER A N 1
ATOM 2686 C CA . SER A 1 197 ? -39.172 -10.724 1.266 1.00 14.43 192 SER A CA 1
ATOM 2687 C C . SER A 1 197 ? -39.750 -10.046 0.033 1.00 15.78 192 SER A C 1
ATOM 2688 O O . SER A 1 197 ? -39.452 -8.879 -0.251 1.00 16.56 192 SER A O 1
ATOM 2696 N N . ALA A 1 198 ? -40.560 -10.776 -0.730 1.00 15.59 193 ALA A N 1
ATOM 2697 C CA . ALA A 1 198 ? -41.073 -10.226 -1.978 1.00 15.82 193 ALA A CA 1
ATOM 2698 C C . ALA A 1 198 ? -42.047 -9.091 -1.722 1.00 17.22 193 ALA A C 1
ATOM 2699 O O . ALA A 1 198 ? -42.004 -8.065 -2.413 1.00 17.53 193 ALA A O 1
ATOM 2706 N N . GLN A 1 199 ? -42.944 -9.257 -0.749 1.00 17.34 194 GLN A N 1
ATOM 2707 C CA . GLN A 1 199 ? -43.912 -8.204 -0.456 1.00 16.91 194 GLN A CA 1
ATOM 2708 C C . GLN A 1 199 ? -43.213 -6.983 0.121 1.00 16.06 194 GLN A C 1
ATOM 2709 O O . GLN A 1 199 ? -43.540 -5.844 -0.238 1.00 18.17 194 GLN A O 1
ATOM 2723 N N . HIS A 1 200 ? -42.243 -7.207 1.005 1.00 14.94 195 HIS A N 1
ATOM 2724 C CA . HIS A 1 200 ? -41.462 -6.099 1.541 1.00 15.16 195 HIS A CA 1
ATOM 2725 C C . HIS A 1 200 ? -40.789 -5.327 0.422 1.00 15.76 195 HIS A C 1
ATOM 2726 O O . HIS A 1 200 ? -40.855 -4.093 0.371 1.00 16.12 195 HIS A O 1
ATOM 2740 N N . ASN A 1 201 ? -40.140 -6.044 -0.498 1.00 15.71 196 ASN A N 1
ATOM 2741 C CA . ASN A 1 201 ? -39.374 -5.375 -1.546 1.00 16.36 196 ASN A CA 1
ATOM 2742 C C . ASN A 1 201 ? -40.284 -4.613 -2.494 1.00 17.96 196 ASN A C 1
ATOM 2743 O O . ASN A 1 201 ? -39.930 -3.515 -2.949 1.00 18.06 196 ASN A O 1
ATOM 2754 N N A ASN A 1 202 ? -41.453 -5.168 -2.808 0.62 17.23 197 ASN A N 1
ATOM 2755 N N B ASN A 1 202 ? -41.449 -5.180 -2.821 0.38 17.35 197 ASN A N 1
ATOM 2756 C CA A ASN A 1 202 ? -42.373 -4.454 -3.686 0.62 19.17 197 ASN A CA 1
ATOM 2757 C CA B ASN A 1 202 ? -42.397 -4.473 -3.679 0.38 19.33 197 ASN A CA 1
ATOM 2758 C C A ASN A 1 202 ? -42.831 -3.154 -3.043 0.62 21.30 197 ASN A C 1
ATOM 2759 C C B ASN A 1 202 ? -42.818 -3.158 -3.040 0.38 21.31 197 ASN A C 1
ATOM 2760 O O A ASN A 1 202 ? -42.866 -2.104 -3.699 0.62 22.55 197 ASN A O 1
ATOM 2761 O O B ASN A 1 202 ? -42.821 -2.106 -3.691 0.38 22.54 197 ASN A O 1
ATOM 2782 N N . ALA A 1 203 ? -43.185 -3.203 -1.759 1.00 20.39 198 ALA A N 1
ATOM 2783 C CA . ALA A 1 203 ? -43.620 -1.996 -1.070 1.00 21.66 198 ALA A CA 1
ATOM 2784 C C . ALA A 1 203 ? -42.481 -0.997 -0.952 1.00 20.66 198 ALA A C 1
ATOM 2785 O O . ALA A 1 203 ? -42.690 0.214 -1.103 1.00 22.86 198 ALA A O 1
ATOM 2793 N N . LEU A 1 204 ? -41.267 -1.479 -0.683 1.00 19.55 199 LEU A N 1
ATOM 2794 C CA . LEU A 1 204 ? -40.139 -0.570 -0.506 1.00 16.84 199 LEU A CA 1
ATOM 2795 C C . LEU A 1 204 ? -39.808 0.154 -1.802 1.00 19.89 199 LEU A C 1
ATOM 2796 O O . LEU A 1 204 ? -39.435 1.332 -1.782 1.00 20.68 199 LEU A O 1
ATOM 2812 N N . SER A 1 205 ? -39.914 -0.536 -2.938 1.00 22.28 200 SER A N 1
ATOM 2813 C CA A SER A 1 205 ? -39.716 0.124 -4.223 0.67 20.60 200 SER A CA 1
ATOM 2814 C CA B SER A 1 205 ? -39.708 0.129 -4.220 0.33 20.79 200 SER A CA 1
ATOM 2815 C C . SER A 1 205 ? -40.722 1.249 -4.416 1.00 22.14 200 SER A C 1
ATOM 2816 O O . SER A 1 205 ? -40.373 2.333 -4.907 1.00 24.37 200 SER A O 1
ATOM 2829 N N . ASN A 1 206 ? -41.975 1.013 -4.026 1.00 23.06 201 ASN A N 1
ATOM 2830 C CA . ASN A 1 206 ? -42.999 2.055 -4.118 1.00 22.94 201 ASN A CA 1
ATOM 2831 C C . ASN A 1 206 ? -42.653 3.232 -3.217 1.00 23.22 201 ASN A C 1
ATOM 2832 O O . ASN A 1 206 ? -42.821 4.393 -3.613 1.00 24.44 201 ASN A O 1
ATOM 2843 N N . THR A 1 207 ? -42.158 2.953 -2.009 1.00 21.50 202 THR A N 1
ATOM 2844 C CA . THR A 1 207 ? -41.742 4.014 -1.099 1.00 20.42 202 THR A CA 1
ATOM 2845 C C . THR A 1 207 ? -40.636 4.856 -1.715 1.00 20.70 202 THR A C 1
ATOM 2846 O O . THR A 1 207 ? -40.717 6.094 -1.730 1.00 20.79 202 THR A O 1
ATOM 2857 N N . VAL A 1 208 ? -39.596 4.208 -2.236 1.00 21.92 203 VAL A N 1
ATOM 2858 C CA . VAL A 1 208 ? -38.471 4.956 -2.790 1.00 22.81 203 VAL A CA 1
ATOM 2859 C C . VAL A 1 208 ? -38.916 5.765 -4.000 1.00 21.57 203 VAL A C 1
ATOM 2860 O O . VAL A 1 208 ? -38.500 6.916 -4.178 1.00 22.51 203 VAL A O 1
ATOM 2873 N N . ASP A 1 209 ? -39.777 5.192 -4.843 1.00 22.47 204 ASP A N 1
ATOM 2874 C CA . ASP A 1 209 ? -40.316 5.943 -5.972 1.00 24.42 204 ASP A CA 1
ATOM 2875 C C . ASP A 1 209 ? -41.054 7.189 -5.499 1.00 26.51 204 ASP A C 1
ATOM 2876 O O . ASP A 1 209 ? -40.914 8.267 -6.089 1.00 25.41 204 ASP A O 1
ATOM 2885 N N . TYR A 1 210 ? -41.843 7.059 -4.424 1.00 23.64 205 TYR A N 1
ATOM 2886 C CA . TYR A 1 210 ? -42.560 8.207 -3.883 1.00 26.17 205 TYR A CA 1
ATOM 2887 C C . TYR A 1 210 ? -41.599 9.307 -3.457 1.00 24.94 205 TYR A C 1
ATOM 2888 O O . TYR A 1 210 ? -41.787 10.484 -3.788 1.00 26.90 205 TYR A O 1
ATOM 2906 N N . PHE A 1 211 ? -40.575 8.949 -2.674 1.00 21.82 206 PHE A N 1
ATOM 2907 C CA . PHE A 1 211 ? -39.637 9.962 -2.199 1.00 22.38 206 PHE A CA 1
ATOM 2908 C C . PHE A 1 211 ? -38.870 10.593 -3.352 1.00 24.34 206 PHE A C 1
ATOM 2909 O O . PHE A 1 211 ? -38.606 11.802 -3.337 1.00 24.84 206 PHE A O 1
ATOM 2926 N N . LYS A 1 212 ? -38.507 9.798 -4.363 1.00 25.55 207 LYS A N 1
ATOM 2927 C CA . LYS A 1 212 ? -37.799 10.361 -5.510 1.00 27.68 207 LYS A CA 1
ATOM 2928 C C . LYS A 1 212 ? -38.633 11.437 -6.186 1.00 30.99 207 LYS A C 1
ATOM 2929 O O . LYS A 1 212 ? -38.107 12.483 -6.597 1.00 29.41 207 LYS A O 1
ATOM 2948 N N . LYS A 1 213 ? -39.932 11.181 -6.339 1.00 27.28 208 LYS A N 1
ATOM 2949 C CA . LYS A 1 213 ? -40.813 12.121 -7.026 1.00 29.54 208 LYS A CA 1
ATOM 2950 C C . LYS A 1 213 ? -41.085 13.340 -6.159 1.00 32.37 208 LYS A C 1
ATOM 2951 O O . LYS A 1 213 ? -41.220 14.451 -6.680 1.00 33.00 208 LYS A O 1
ATOM 2970 N N . THR A 1 214 ? -41.160 13.150 -4.841 1.00 27.00 209 THR A N 1
ATOM 2971 C CA . THR A 1 214 ? -41.537 14.216 -3.929 1.00 28.58 209 THR A CA 1
ATOM 2972 C C . THR A 1 214 ? -40.358 15.110 -3.576 1.00 27.63 209 THR A C 1
ATOM 2973 O O . THR A 1 214 ? -40.544 16.319 -3.392 1.00 33.64 209 THR A O 1
ATOM 2984 N N . TYR A 1 215 ? -39.153 14.550 -3.487 1.00 28.81 210 TYR A N 1
ATOM 2985 C CA . TYR A 1 215 ? -37.966 15.296 -3.075 1.00 31.27 210 TYR A CA 1
ATOM 2986 C C . TYR A 1 215 ? -36.884 15.167 -4.132 1.00 27.01 210 TYR A C 1
ATOM 2987 O O . TYR A 1 215 ? -35.859 14.513 -3.922 1.00 25.29 210 TYR A O 1
ATOM 3005 N N . PRO A 1 216 ? -37.084 15.787 -5.292 1.00 27.65 211 PRO A N 1
ATOM 3006 C CA . PRO A 1 216 ? -36.050 15.728 -6.335 1.00 31.63 211 PRO A CA 1
ATOM 3007 C C . PRO A 1 216 ? -34.743 16.374 -5.917 1.00 24.65 211 PRO A C 1
ATOM 3008 O O . PRO A 1 216 ? -33.712 16.086 -6.531 1.00 33.64 211 PRO A O 1
ATOM 3019 N N . GLU A 1 217 ? -34.759 17.224 -4.893 1.00 28.18 212 GLU A N 1
ATOM 3020 C CA . GLU A 1 217 ? -33.548 17.890 -4.431 1.00 29.95 212 GLU A CA 1
ATOM 3021 C C . GLU A 1 217 ? -32.662 16.984 -3.582 1.00 30.04 212 GLU A C 1
ATOM 3022 O O . GLU A 1 217 ? -31.548 17.385 -3.239 1.00 31.01 212 GLU A O 1
ATOM 3034 N N . VAL A 1 218 ? -33.133 15.790 -3.231 1.00 24.76 213 VAL A N 1
ATOM 3035 C CA . VAL A 1 218 ? -32.346 14.806 -2.492 1.00 23.40 213 VAL A CA 1
ATOM 3036 C C . VAL A 1 218 ? -31.841 13.777 -3.487 1.00 24.67 213 VAL A C 1
ATOM 3037 O O . VAL A 1 218 ? -32.542 13.421 -4.444 1.00 23.23 213 VAL A O 1
ATOM 3050 N N . GLU A 1 219 ? -30.604 13.317 -3.290 1.00 21.22 214 GLU A N 1
ATOM 3051 C CA . GLU A 1 219 ? -30.062 12.229 -4.092 1.00 21.04 214 GLU A CA 1
ATOM 3052 C C . GLU A 1 219 ? -30.557 10.90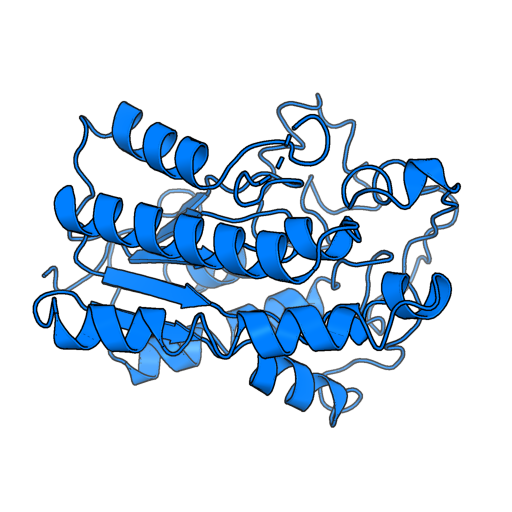8 -3.519 1.00 22.22 214 GLU A C 1
ATOM 3053 O O . GLU A 1 219 ? -30.240 10.570 -2.368 1.00 22.29 214 GLU A O 1
ATOM 3065 N N . TRP A 1 220 ? -31.332 10.172 -4.315 1.00 20.39 215 TRP A N 1
ATOM 3066 C CA . TRP A 1 220 ? -31.926 8.899 -3.924 1.00 19.82 215 TRP A CA 1
ATOM 3067 C C . TRP A 1 220 ? -31.183 7.766 -4.606 1.00 22.50 215 TRP A C 1
ATOM 3068 O O . TRP A 1 220 ? -31.059 7.746 -5.837 1.00 21.89 215 TRP A O 1
ATOM 3089 N N . LEU A 1 221 ? -30.703 6.820 -3.809 1.00 16.68 216 LEU A N 1
ATOM 3090 C CA . LEU A 1 221 ? -29.920 5.697 -4.281 1.00 17.38 216 LEU A CA 1
ATOM 3091 C C . LEU A 1 221 ? -30.584 4.425 -3.772 1.00 18.27 216 LEU A C 1
ATOM 3092 O O . LEU A 1 221 ? -31.139 4.405 -2.668 1.00 17.42 216 LEU A O 1
ATOM 3108 N N . PHE A 1 222 ? -30.570 3.397 -4.596 1.00 19.33 217 PHE A N 1
ATOM 3109 C CA . PHE A 1 222 ? -31.258 2.159 -4.278 1.00 17.73 217 PHE A CA 1
ATOM 3110 C C . PHE A 1 222 ? -30.358 1.004 -4.649 1.00 19.82 217 PHE A C 1
ATOM 3111 O O . PHE A 1 222 ? -29.709 1.020 -5.702 1.00 26.31 217 PHE A O 1
ATOM 3128 N N . PHE A 1 223 ? -30.291 0.005 -3.777 1.00 16.38 218 PHE A N 1
ATOM 3129 C CA . PHE A 1 223 ? -29.564 -1.213 -4.082 1.00 18.68 218 PHE A CA 1
ATOM 3130 C C . PHE A 1 223 ? -30.512 -2.390 -3.995 1.00 18.55 218 PHE A C 1
ATOM 3131 O O . PHE A 1 223 ? -31.122 -2.633 -2.946 1.00 17.22 218 PHE A O 1
ATOM 3148 N N . ASP A 1 224 ? -30.616 -3.129 -5.095 1.00 18.86 219 ASP A N 1
ATOM 3149 C CA . ASP A 1 224 ? -31.545 -4.250 -5.211 1.00 17.31 219 ASP A CA 1
ATOM 3150 C C . ASP A 1 224 ? -30.832 -5.507 -4.736 1.00 18.39 219 ASP A C 1
ATOM 3151 O O . ASP A 1 224 ? -30.416 -6.370 -5.522 1.00 19.12 219 ASP A O 1
ATOM 3160 N N . THR A 1 225 ? -30.706 -5.618 -3.410 1.00 16.78 220 THR A N 1
ATOM 3161 C CA . THR A 1 225 ? -30.132 -6.810 -2.802 1.00 16.06 220 THR A CA 1
ATOM 3162 C C . THR A 1 225 ? -30.868 -8.061 -3.247 1.00 18.92 220 THR A C 1
ATOM 3163 O O . THR A 1 225 ? -30.266 -9.134 -3.395 1.00 18.23 220 THR A O 1
ATOM 3174 N N . GLY A 1 226 ? -32.186 -7.960 -3.411 1.00 16.03 221 GLY A N 1
ATOM 3175 C CA . GLY A 1 226 ? -32.964 -9.114 -3.813 1.00 18.09 221 GLY A CA 1
ATOM 3176 C C . GLY A 1 226 ? -32.471 -9.712 -5.114 1.00 18.21 221 GLY A C 1
ATOM 3177 O O . GLY A 1 226 ? -32.209 -10.915 -5.199 1.00 20.31 221 GLY A O 1
ATOM 3181 N N . SER A 1 227 ? -32.325 -8.875 -6.142 1.00 18.76 222 SER A N 1
ATOM 3182 C CA . SER A 1 227 ? -31.862 -9.388 -7.431 1.00 17.92 222 SER A CA 1
ATOM 3183 C C . SER A 1 227 ? -30.407 -9.818 -7.359 1.00 18.98 222 SER A C 1
ATOM 3184 O O . SER A 1 227 ? -30.030 -10.844 -7.953 1.00 19.86 222 SER A O 1
ATOM 3192 N N . HIS A 1 228 ? -29.573 -9.055 -6.659 1.00 18.68 223 HIS A N 1
ATOM 3193 C CA . HIS A 1 228 ? -28.156 -9.392 -6.587 1.00 18.04 223 HIS A CA 1
ATOM 3194 C C . HIS A 1 228 ? -27.936 -10.712 -5.876 1.00 20.95 223 HIS A C 1
ATOM 3195 O O . HIS A 1 228 ? -27.114 -11.533 -6.315 1.00 21.57 223 HIS A O 1
ATOM 3209 N N . PHE A 1 229 ? -28.650 -10.947 -4.780 1.00 16.66 224 PHE A N 1
ATOM 3210 C CA . PHE A 1 229 ? -28.474 -12.202 -4.060 1.00 16.66 224 PHE A CA 1
ATOM 3211 C C . PHE A 1 229 ? -28.954 -13.381 -4.888 1.00 19.81 224 PHE A C 1
ATOM 3212 O O . PHE A 1 229 ? -28.336 -14.455 -4.865 1.00 19.59 224 PHE A O 1
ATOM 3229 N N . ASP A 1 230 ? -30.046 -13.215 -5.631 1.00 17.38 225 ASP A N 1
ATOM 3230 C CA . ASP A 1 230 ? -30.498 -14.283 -6.513 1.00 18.47 225 ASP A CA 1
ATOM 3231 C C . ASP A 1 230 ? -29.457 -14.576 -7.589 1.00 21.89 225 ASP A C 1
ATOM 3232 O O . ASP A 1 230 ? -29.239 -15.735 -7.956 1.00 21.10 225 ASP A O 1
ATOM 3241 N N . HIS A 1 231 ? -28.799 -13.534 -8.104 1.00 21.76 226 HIS A N 1
ATOM 3242 C CA . HIS A 1 231 ? -27.744 -13.755 -9.085 1.00 21.58 226 HIS A CA 1
ATOM 3243 C C . HIS A 1 231 ? -26.579 -14.529 -8.477 1.00 20.59 226 HIS A C 1
ATOM 3244 O O . HIS A 1 231 ? -26.002 -15.410 -9.133 1.00 21.78 226 HIS A O 1
ATOM 3258 N N . VAL A 1 232 ? -26.210 -14.205 -7.237 1.00 21.81 227 VAL A N 1
ATOM 3259 C CA . VAL A 1 232 ? -25.144 -14.939 -6.558 1.00 21.13 227 VAL A CA 1
ATOM 3260 C C . VAL A 1 232 ? -25.530 -16.406 -6.410 1.00 23.21 227 VAL A C 1
ATOM 3261 O O . VAL A 1 232 ? -24.743 -17.312 -6.730 1.00 23.47 227 VAL A O 1
ATOM 3274 N N . ILE A 1 233 ? -26.751 -16.666 -5.933 1.00 21.53 228 ILE A N 1
ATOM 3275 C CA . ILE A 1 233 ? -27.246 -18.041 -5.796 1.00 21.49 228 ILE A CA 1
ATOM 3276 C C . ILE A 1 233 ? -27.165 -18.779 -7.128 1.00 23.35 228 ILE A C 1
ATOM 3277 O O . ILE A 1 233 ? -26.680 -19.919 -7.202 1.00 24.79 228 ILE A O 1
ATOM 3293 N N . GLU A 1 234 ? -27.649 -18.147 -8.206 1.00 22.08 229 GLU A N 1
ATOM 3294 C CA . GLU A 1 234 ? -27.685 -18.787 -9.518 1.00 25.32 229 GLU A CA 1
ATOM 3295 C C . GLU A 1 234 ? -26.294 -19.045 -10.086 1.00 21.22 229 GLU A C 1
ATOM 3296 O O . GLU A 1 234 ? -26.155 -19.835 -11.028 1.00 24.06 229 GLU A O 1
ATOM 3308 N N . HIS A 1 235 ? -25.271 -18.396 -9.547 1.00 21.26 230 HIS A N 1
ATOM 3309 C CA . HIS A 1 235 ? -23.900 -18.544 -10.017 1.00 22.80 230 HIS A CA 1
ATOM 3310 C C . HIS A 1 235 ? -22.963 -18.765 -8.856 1.00 21.14 230 HIS A C 1
ATOM 3311 O O . HIS A 1 235 ? -21.822 -18.295 -8.848 1.00 22.92 230 HIS A O 1
ATOM 3325 N N . ALA A 1 236 ? -23.434 -19.512 -7.861 1.00 20.99 231 ALA A N 1
ATOM 3326 C CA . ALA A 1 236 ? -22.751 -19.540 -6.575 1.00 23.60 231 ALA A CA 1
ATOM 3327 C C . ALA A 1 236 ? -21.302 -19.990 -6.718 1.00 22.87 231 ALA A C 1
ATOM 3328 O O . ALA A 1 236 ? -20.397 -19.378 -6.134 1.00 21.46 231 ALA A O 1
ATOM 3335 N N . SER A 1 237 ? -21.057 -21.064 -7.471 1.00 22.32 232 SER A N 1
ATOM 3336 C CA A SER A 1 237 ? -19.694 -21.566 -7.601 0.63 22.42 232 SER A CA 1
ATOM 3337 C CA B SER A 1 237 ? -19.693 -21.566 -7.603 0.37 22.57 232 SER A CA 1
ATOM 3338 C C . SER A 1 237 ? -18.784 -20.538 -8.258 1.00 21.93 232 SER A C 1
ATOM 3339 O O . SER A 1 237 ? -17.600 -20.439 -7.907 1.00 25.34 232 SER A O 1
ATOM 3352 N N . GLU A 1 238 ? -19.313 -19.765 -9.201 1.00 22.04 233 GLU A N 1
ATOM 3353 C CA . GLU A 1 238 ? -18.516 -18.753 -9.885 1.00 23.66 233 GLU A CA 1
ATOM 3354 C C . GLU A 1 238 ? -18.144 -17.615 -8.950 1.00 26.33 233 GLU A C 1
ATOM 3355 O O . GLU A 1 238 ? -17.121 -16.954 -9.160 1.00 30.64 233 GLU A O 1
ATOM 3367 N N . TYR A 1 239 ? -18.962 -17.367 -7.926 1.00 23.12 234 TYR A N 1
ATOM 3368 C CA . TYR A 1 239 ? -18.652 -16.375 -6.909 1.00 23.10 234 TYR A CA 1
ATOM 3369 C C . TYR A 1 239 ? -17.780 -16.933 -5.792 1.00 25.67 234 TYR A C 1
ATOM 3370 O O . TYR A 1 239 ? -17.355 -16.169 -4.918 1.00 26.94 234 TYR A O 1
ATOM 3388 N N . GLY A 1 240 ? -17.534 -18.246 -5.786 1.00 28.25 235 GLY A N 1
ATOM 3389 C CA . GLY A 1 240 ? -16.677 -18.885 -4.807 1.00 27.21 235 GLY A CA 1
ATOM 3390 C C . GLY A 1 240 ? -17.361 -19.750 -3.768 1.00 26.83 235 GLY A C 1
ATOM 3391 O O . GLY A 1 240 ? -16.683 -20.215 -2.837 1.00 31.65 235 GLY A O 1
ATOM 3395 N N . PHE A 1 241 ? -18.658 -19.998 -3.881 1.00 20.91 236 PHE A N 1
ATOM 3396 C CA . PHE A 1 241 ? -19.404 -20.737 -2.869 1.00 22.71 236 PHE A CA 1
ATOM 3397 C C . PHE A 1 241 ? -19.643 -22.166 -3.334 1.00 26.09 236 PHE A C 1
ATOM 3398 O O . PHE A 1 241 ? -20.137 -22.388 -4.443 1.00 31.28 236 PHE A O 1
ATOM 3415 N N . THR A 1 242 ? -19.293 -23.127 -2.476 1.00 24.06 237 THR A N 1
ATOM 3416 C CA . THR A 1 242 ? -19.544 -24.540 -2.713 1.00 26.18 237 THR A CA 1
ATOM 3417 C C . THR A 1 242 ? -20.687 -25.096 -1.869 1.00 28.90 237 THR A C 1
ATOM 3418 O O . THR A 1 242 ? -21.134 -26.219 -2.118 1.00 28.14 237 THR A O 1
ATOM 3429 N N . ASN A 1 243 ? -21.196 -24.335 -0.901 1.00 23.37 238 ASN A N 1
ATOM 3430 C CA . ASN A 1 243 ? -22.269 -24.794 -0.032 1.00 27.52 238 ASN A CA 1
ATOM 3431 C C . ASN A 1 243 ? -23.144 -23.592 0.267 1.00 24.43 238 ASN A C 1
ATOM 3432 O O . ASN A 1 243 ? -22.651 -22.592 0.797 1.00 21.92 238 ASN A O 1
ATOM 3443 N N . ILE A 1 244 ? -24.426 -23.669 -0.099 1.00 22.36 239 ILE A N 1
ATOM 3444 C CA . ILE A 1 244 ? -25.358 -22.564 0.112 1.00 20.20 239 ILE A CA 1
ATOM 3445 C C . ILE A 1 244 ? -26.483 -22.892 1.081 1.00 19.74 239 ILE A C 1
ATOM 3446 O O . ILE A 1 244 ? -27.299 -22.015 1.381 1.00 22.20 239 ILE A O 1
ATOM 3462 N N . THR A 1 245 ? -26.555 -24.124 1.593 1.00 23.82 240 THR A N 1
ATOM 3463 C CA . THR A 1 245 ? -27.616 -24.512 2.510 1.00 26.38 240 THR A CA 1
ATOM 3464 C C . THR A 1 245 ? -27.129 -24.840 3.919 1.00 23.10 240 THR A C 1
ATOM 3465 O O . THR A 1 245 ? -27.955 -24.850 4.839 1.00 27.61 240 THR A O 1
ATOM 3476 N N . GLY A 1 246 ? -25.852 -25.138 4.101 1.00 23.22 241 GLY A N 1
ATOM 3477 C CA . GLY A 1 246 ? -25.304 -25.431 5.411 1.00 23.76 241 GLY A CA 1
ATOM 3478 C C . GLY A 1 246 ? -24.760 -24.184 6.082 1.00 20.02 241 GLY A C 1
ATOM 3479 O O . GLY A 1 246 ? -24.921 -23.060 5.602 1.00 20.94 241 GLY A O 1
ATOM 3483 N N . THR A 1 247 ? -24.097 -24.400 7.221 1.00 20.83 242 THR A N 1
ATOM 3484 C CA . THR A 1 247 ? -23.566 -23.305 8.024 1.00 16.45 242 THR A CA 1
ATOM 3485 C C . THR A 1 247 ? -22.152 -23.614 8.500 1.00 17.93 242 THR A C 1
ATOM 3486 O O . THR A 1 247 ? -21.841 -24.759 8.850 1.00 19.91 242 THR A O 1
ATOM 3497 N N . CYS A 1 248 ? -21.297 -22.588 8.522 1.00 16.58 243 CYS A N 1
ATOM 3498 C CA . CYS A 1 248 ? -19.941 -22.746 9.042 1.00 16.30 243 CYS A CA 1
ATOM 3499 C C . CYS A 1 248 ? -19.980 -23.048 10.533 1.00 17.41 243 CYS A C 1
ATOM 3500 O O . CYS A 1 248 ? -19.381 -24.029 11.004 1.00 17.73 243 CYS A O 1
ATOM 3507 N N . SER A 1 249 ? -20.671 -22.203 11.289 1.00 17.21 244 SER A N 1
ATOM 3508 C CA . SER A 1 249 ? -20.923 -22.451 12.694 1.00 16.82 244 SER A CA 1
ATOM 3509 C C . SER A 1 249 ? -22.015 -23.500 12.836 1.00 17.75 244 SER A C 1
ATOM 3510 O O . SER A 1 249 ? -22.618 -23.960 11.858 1.00 20.60 244 SER A O 1
ATOM 3518 N N . PHE A 1 250 ? -22.262 -23.885 14.083 1.00 18.22 245 PHE A N 1
ATOM 3519 C CA . PHE A 1 250 ? -23.290 -24.852 14.409 1.00 18.12 245 PHE A CA 1
ATOM 3520 C C . PHE A 1 250 ? -24.103 -24.340 15.587 1.00 19.54 245 PHE A C 1
ATOM 3521 O O . PHE A 1 250 ? -23.545 -23.980 16.628 1.00 19.53 245 PHE A O 1
ATOM 3538 N N . SER A 1 251 ? -25.414 -24.295 15.418 1.00 22.03 246 SER A N 1
ATOM 3539 C CA A SER A 1 251 ? -26.314 -23.870 16.474 0.33 23.14 246 SER A CA 1
ATOM 3540 C CA B SER A 1 251 ? -26.321 -23.875 16.471 0.33 23.15 246 SER A CA 1
ATOM 3541 C CA C SER A 1 251 ? -26.326 -23.857 16.464 0.34 23.13 246 SER A CA 1
ATOM 3542 C C . SER A 1 251 ? -27.369 -24.944 16.697 1.00 29.39 246 SER A C 1
ATOM 3543 O O . SER A 1 251 ? -27.689 -25.727 15.795 1.00 39.77 246 SER A O 1
ATOM 3561 N N . ILE A 1 252 ? -27.875 -24.983 17.916 1.00 28.16 247 ILE A N 1
ATOM 3562 C CA . ILE A 1 252 ? -28.942 -25.879 18.320 1.00 35.71 247 ILE A CA 1
ATOM 3563 C C .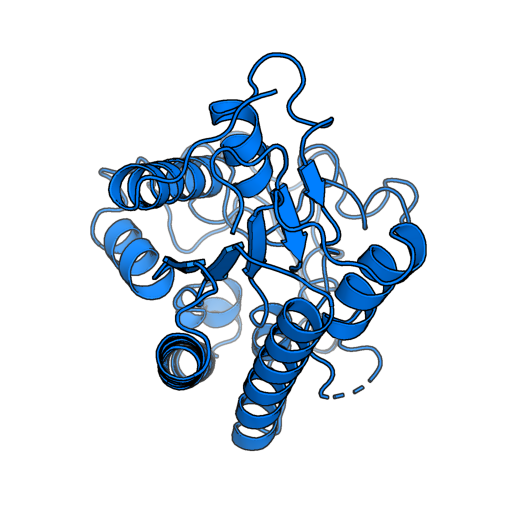 ILE A 1 252 ? -29.988 -24.947 18.906 1.00 26.94 247 ILE A C 1
ATOM 3564 O O . ILE A 1 252 ? -29.753 -24.340 19.954 1.00 28.27 247 ILE A O 1
ATOM 3580 N N . VAL A 1 253 ? -31.127 -24.814 18.234 1.00 31.35 248 VAL A N 1
ATOM 3581 C CA . VAL A 1 253 ? -32.166 -23.874 18.632 1.00 33.38 248 VAL A CA 1
ATOM 3582 C C . VAL A 1 253 ? -33.401 -24.640 19.089 1.00 40.95 248 VAL A C 1
ATOM 3583 O O . VAL A 1 253 ? -33.807 -25.618 18.451 1.00 41.10 248 VAL A O 1
ATOM 3596 N N . ASP A 1 254 ? -34.007 -24.176 20.184 1.00 65.32 249 ASP A N 1
ATOM 3597 C CA . ASP A 1 254 ? -35.263 -24.744 20.663 1.00 70.78 249 ASP A CA 1
ATOM 3598 C C . ASP A 1 254 ? -36.446 -24.150 19.906 1.00 79.87 249 ASP A C 1
ATOM 3599 O O . ASP A 1 254 ? -36.282 -23.619 18.803 1.00 83.83 249 ASP A O 1
ATOM 3608 N N . GLU A 1 255 ? -37.645 -24.232 20.492 1.00 90.09 250 GLU A N 1
ATOM 3609 C CA . GLU A 1 255 ? -38.804 -23.566 19.902 1.00 102.03 250 GLU A CA 1
ATOM 3610 C C . GLU A 1 255 ? -38.855 -22.098 20.304 1.00 95.54 250 GLU A C 1
ATOM 3611 O O . GLU A 1 255 ? -39.103 -21.227 19.461 1.00 98.24 250 GLU A O 1
ATOM 3615 N N . ILE A 1 256 ? -38.622 -21.807 21.589 1.00 104.89 251 ILE A N 1
ATOM 3616 C CA . ILE A 1 256 ? -38.562 -20.422 22.052 1.00 98.41 251 ILE A CA 1
ATOM 3617 C C . ILE A 1 256 ? -37.256 -19.740 21.681 1.00 99.25 251 ILE A C 1
ATOM 3618 O O . ILE A 1 256 ? -37.103 -18.535 21.923 1.00 99.49 251 ILE A O 1
ATOM 3622 N N . THR A 1 257 ? -36.296 -20.484 21.132 1.00 89.25 252 THR A N 1
ATOM 3623 C CA . THR A 1 257 ? -35.076 -19.903 20.591 1.00 76.84 252 THR A CA 1
ATOM 3624 C C . THR A 1 257 ? -35.190 -19.615 19.103 1.00 83.03 252 THR A C 1
ATOM 3625 O O . THR A 1 257 ? -34.475 -18.742 18.593 1.00 81.22 252 THR A O 1
ATOM 3629 N N . LYS A 1 258 ? -36.079 -20.320 18.402 1.00 88.65 253 LYS A N 1
ATOM 3630 C CA . LYS A 1 258 ? -36.345 -20.024 17.002 1.00 88.43 253 LYS A CA 1
ATOM 3631 C C . LYS A 1 258 ? -36.970 -18.655 16.812 1.00 73.13 253 LYS A C 1
ATOM 3632 O O . LYS A 1 258 ? -37.136 -18.214 15.668 1.00 71.19 253 LYS A O 1
ATOM 3636 N N . ASN A 1 259 ? -37.321 -17.974 17.897 1.00 71.31 254 ASN A N 1
ATOM 3637 C CA . ASN A 1 259 ? -38.099 -16.753 17.788 1.00 73.07 254 ASN A CA 1
ATOM 3638 C C . ASN A 1 259 ? -37.288 -15.544 17.343 1.00 38.73 254 ASN A C 1
ATOM 3639 O O . ASN A 1 259 ? -37.891 -14.520 17.013 1.00 49.34 254 ASN A O 1
ATOM 3650 N N . SER A 1 260 ? -35.956 -15.611 17.317 1.00 31.88 255 SER A N 1
ATOM 3651 C CA . SER A 1 260 ? -35.250 -14.383 16.977 1.00 30.14 255 SER A CA 1
ATOM 3652 C C . SER A 1 260 ? -33.828 -14.635 16.491 1.00 23.26 255 SER A C 1
ATOM 3653 O O . SER A 1 260 ? -33.193 -15.634 16.846 1.00 26.32 255 SER A O 1
ATOM 3661 N N . VAL A 1 261 ? -33.344 -13.683 15.699 1.00 26.27 256 VAL A N 1
ATOM 3662 C CA . VAL A 1 261 ? -31.967 -13.714 15.201 1.00 20.49 256 VAL A CA 1
ATOM 3663 C C . VAL A 1 261 ? -30.983 -13.794 16.367 1.00 21.52 256 VAL A C 1
ATOM 3664 O O . VAL A 1 261 ? -30.044 -14.595 16.353 1.00 20.21 256 VAL A O 1
ATOM 3677 N N . LEU A 1 262 ? -31.193 -12.983 17.411 1.00 21.99 257 LEU A N 1
ATOM 3678 C CA . LEU A 1 262 ? -30.208 -12.976 18.492 1.00 18.20 257 LEU A CA 1
ATOM 3679 C C . LEU A 1 262 ? -30.203 -14.277 19.274 1.00 23.85 257 LEU A C 1
ATOM 3680 O O . LEU A 1 262 ? -29.149 -14.714 19.750 1.00 19.29 257 LEU A O 1
ATOM 3696 N N . LYS A 1 263 ? -31.366 -14.919 19.436 1.00 21.63 258 LYS A N 1
ATOM 3697 C CA . LYS A 1 263 ? -31.398 -16.219 20.082 1.00 22.33 258 LYS A CA 1
ATOM 3698 C C . LYS A 1 263 ? -30.634 -17.265 19.260 1.00 21.68 258 LYS A C 1
ATOM 3699 O O . LYS A 1 263 ? -29.911 -18.094 19.825 1.00 25.76 258 LYS A O 1
ATOM 3718 N N . MET A 1 264 ? -30.782 -17.233 17.934 1.00 23.88 259 MET A N 1
ATOM 3719 C CA A MET A 1 264 ? -30.036 -18.152 17.073 0.60 20.76 259 MET A CA 1
ATOM 3720 C CA B MET A 1 264 ? -30.031 -18.158 17.092 0.40 21.02 259 MET A CA 1
ATOM 3721 C C . MET A 1 264 ? -28.527 -17.953 17.250 1.00 23.37 259 MET A C 1
ATOM 3722 O O . MET A 1 264 ? -27.760 -18.926 17.287 1.00 24.35 259 MET A O 1
ATOM 3747 N N . VAL A 1 265 ? -28.080 -16.696 17.350 1.00 19.84 260 VAL A N 1
ATOM 3748 C CA . VAL A 1 265 ? -26.654 -16.411 17.519 1.00 21.21 260 VAL A CA 1
ATOM 3749 C C . VAL A 1 265 ? -26.169 -16.904 18.870 1.00 19.47 260 VAL A C 1
ATOM 3750 O O . VAL A 1 265 ? -25.078 -17.479 18.994 1.00 19.96 260 VAL A O 1
ATOM 3763 N N . ALA A 1 266 ? -26.951 -16.644 19.925 1.00 19.56 261 ALA A N 1
ATOM 3764 C CA . ALA A 1 266 ? -26.570 -17.079 21.259 1.00 20.50 261 ALA A CA 1
ATOM 3765 C C . ALA A 1 266 ? -26.482 -18.594 21.372 1.00 24.46 261 ALA A C 1
ATOM 3766 O O . ALA A 1 266 ? -25.805 -19.096 22.277 1.00 29.78 261 ALA A O 1
ATOM 3773 N N . SER A 1 267 ? -27.143 -19.327 20.481 1.00 22.68 262 SER A N 1
ATOM 3774 C CA A SER A 1 267 ? -27.175 -20.784 20.544 0.49 28.64 262 SER A CA 1
ATOM 3775 C CA B SER A 1 267 ? -27.176 -20.782 20.534 0.51 28.63 262 SER A CA 1
ATOM 3776 C C . SER A 1 267 ? -26.056 -21.428 19.735 1.00 29.70 262 SER A C 1
ATOM 3777 O O . SER A 1 267 ? -26.061 -22.652 19.561 1.00 25.35 262 SER A O 1
ATOM 3791 N N . VAL A 1 268 ? -25.125 -20.635 19.210 1.00 21.54 263 VAL A N 1
ATOM 3792 C CA . VAL A 1 268 ? -23.975 -21.193 18.509 1.00 20.48 263 VAL A CA 1
ATOM 3793 C C . VAL A 1 268 ? -23.097 -21.914 19.520 1.00 21.19 263 VAL A C 1
ATOM 3794 O O . VAL A 1 268 ? -22.868 -21.430 20.640 1.00 24.78 263 VAL A O 1
ATOM 3807 N N . LYS A 1 269 ? -22.651 -23.117 19.149 1.00 19.94 264 LYS A N 1
ATOM 3808 C CA . LYS A 1 269 ? -21.757 -23.927 19.962 1.00 22.07 264 LYS A CA 1
ATOM 3809 C C . LYS A 1 269 ? -20.360 -23.752 19.379 1.00 21.33 264 LYS A C 1
ATOM 3810 O O . LYS A 1 269 ? -20.029 -24.390 18.361 1.00 19.94 264 LYS A O 1
ATOM 3829 N N . PRO A 1 270 ? -19.518 -22.901 19.966 1.00 21.77 265 PRO A N 1
ATOM 3830 C CA . PRO A 1 270 ? -18.300 -22.454 19.268 1.00 23.59 265 PRO A CA 1
ATOM 3831 C C . PRO A 1 270 ? -17.342 -23.567 18.945 1.00 23.89 265 PRO A C 1
ATOM 3832 O O . PRO A 1 270 ? -16.623 -23.488 17.934 1.00 23.66 265 PRO A O 1
ATOM 3843 N N . GLU A 1 271 ? -17.278 -24.591 19.792 1.00 23.41 266 GLU A N 1
ATOM 3844 C CA . GLU A 1 271 ? -16.349 -25.689 19.605 1.00 25.21 266 GLU A CA 1
ATOM 3845 C C . GLU A 1 271 ? -16.698 -26.534 18.391 1.00 23.98 266 GLU A C 1
ATOM 3846 O O . GLU A 1 271 ? -15.867 -27.330 17.951 1.00 25.48 266 GLU A O 1
ATOM 3858 N N . LEU A 1 272 ? -17.900 -26.370 17.834 1.00 19.11 267 LEU A N 1
ATOM 3859 C CA . LEU A 1 272 ? -18.323 -27.162 16.685 1.00 22.13 267 LEU A CA 1
ATOM 3860 C C . LEU A 1 272 ? -18.281 -26.365 15.384 1.00 18.25 267 LEU A C 1
ATOM 3861 O O . LEU A 1 272 ? -18.826 -26.813 14.366 1.00 20.52 267 LEU A O 1
ATOM 3877 N N . THR A 1 273 ? -17.624 -25.207 15.381 1.00 19.20 268 THR A N 1
ATOM 3878 C CA . THR A 1 273 ? -17.472 -24.438 14.155 1.00 19.25 268 THR A CA 1
ATOM 3879 C C . THR A 1 273 ? -16.491 -25.157 13.238 1.00 17.93 268 THR A C 1
ATOM 3880 O O . THR A 1 273 ? -15.442 -25.619 13.683 1.00 19.64 268 THR A O 1
ATOM 3891 N N . GLU A 1 274 ? -16.820 -25.225 11.947 1.00 17.67 269 GLU A N 1
ATOM 3892 C CA . GLU A 1 274 ? -15.873 -25.772 10.984 1.00 19.35 269 GLU A CA 1
ATOM 3893 C C . GLU A 1 274 ? -14.627 -24.897 10.927 1.00 20.32 269 GLU A C 1
ATOM 3894 O O . GLU A 1 274 ? -14.700 -23.673 11.049 1.00 21.23 269 GLU A O 1
ATOM 3906 N N . SER A 1 275 ? -13.478 -25.532 10.719 1.00 22.67 270 SER A N 1
ATOM 3907 C CA . SER A 1 275 ? -12.234 -24.766 10.650 1.00 27.57 270 SER A CA 1
ATOM 3908 C C . SER A 1 275 ? -12.034 -24.105 9.290 1.00 27.11 270 SER A C 1
ATOM 3909 O O . SER A 1 275 ? -11.416 -23.039 9.214 1.00 30.77 270 SER A O 1
ATOM 3917 N N . ALA A 1 276 ? -12.548 -24.719 8.222 1.00 28.33 271 ALA A N 1
ATOM 3918 C CA . ALA A 1 276 ? -12.345 -24.256 6.847 1.00 26.53 271 ALA A CA 1
ATOM 3919 C C . ALA A 1 276 ? -13.700 -23.856 6.272 1.00 31.97 271 ALA A C 1
ATOM 3920 O O . ALA A 1 276 ? -14.464 -24.716 5.819 1.00 31.10 271 ALA A O 1
ATOM 3927 N N . CYS A 1 277 ? -13.981 -22.563 6.245 1.00 26.77 272 CYS A N 1
ATOM 3928 C CA . CYS A 1 277 ? -15.299 -22.097 5.835 1.00 25.81 272 CYS A CA 1
ATOM 3929 C C . CYS A 1 277 ? -15.302 -21.270 4.558 1.00 22.75 272 CYS A C 1
ATOM 3930 O O . CYS A 1 277 ? -16.338 -20.698 4.223 1.00 23.94 272 CYS A O 1
ATOM 3937 N N . ASP A 1 278 ? -14.193 -21.237 3.825 1.00 27.46 273 ASP A N 1
ATOM 3938 C CA . ASP A 1 278 ? -14.100 -20.335 2.676 1.00 30.78 273 ASP A CA 1
ATOM 3939 C C . ASP A 1 278 ? -15.152 -20.610 1.602 1.00 31.12 273 ASP A C 1
ATOM 3940 O O . ASP A 1 278 ? -15.407 -19.724 0.778 1.00 34.98 273 ASP A O 1
ATOM 3949 N N . GLY A 1 279 ? -15.783 -21.782 1.588 1.00 29.47 274 GLY A N 1
ATOM 3950 C CA . GLY A 1 279 ? -16.800 -22.089 0.603 1.00 27.36 274 GLY A CA 1
ATOM 3951 C C . GLY A 1 279 ? -18.243 -21.921 1.029 1.00 26.80 274 GLY A C 1
ATOM 3952 O O . GLY A 1 279 ? -19.141 -22.100 0.194 1.00 23.49 274 GLY A O 1
ATOM 3956 N N . TYR A 1 280 ? -18.515 -21.580 2.288 1.00 20.26 275 TYR A N 1
ATOM 3957 C CA . TYR A 1 280 ? -19.895 -21.459 2.736 1.00 20.72 275 TYR A CA 1
ATOM 3958 C C . TYR A 1 280 ? -20.447 -20.084 2.378 1.00 16.97 275 TYR A C 1
ATOM 3959 O O . TYR A 1 280 ? -19.763 -19.073 2.538 1.00 17.52 275 TYR A O 1
ATOM 3977 N N . LEU A 1 281 ? -21.704 -20.058 1.937 1.00 17.35 276 LEU A N 1
ATOM 3978 C CA . LEU A 1 281 ? -22.426 -18.797 1.838 1.00 16.18 276 LEU A CA 1
ATOM 3979 C C . LEU A 1 281 ? -22.884 -18.321 3.208 1.00 15.86 276 LEU A C 1
ATOM 3980 O O . LEU A 1 281 ? -22.864 -17.113 3.478 1.00 15.42 276 LEU A O 1
ATOM 3996 N N . PHE A 1 282 ? -23.269 -19.244 4.095 1.00 15.59 277 PHE A N 1
ATOM 3997 C CA . PHE A 1 282 ? -23.838 -18.893 5.400 1.00 14.60 277 PHE A CA 1
ATOM 3998 C C . PHE A 1 282 ? -22.886 -19.229 6.541 1.00 14.59 277 PHE A C 1
ATOM 3999 O O . PHE A 1 282 ? -22.392 -20.356 6.650 1.00 16.87 277 PHE A O 1
ATOM 4016 N N . PHE A 1 283 ? -22.661 -18.229 7.399 1.00 15.44 278 PHE A N 1
ATOM 4017 C CA . PHE A 1 283 ? -21.875 -18.441 8.605 1.00 14.48 278 PHE A CA 1
ATOM 4018 C C . PHE A 1 283 ? -22.707 -19.076 9.708 1.00 16.19 278 PHE A C 1
ATOM 4019 O O . PHE A 1 283 ? -22.218 -19.956 10.434 1.00 16.43 278 PHE A O 1
ATOM 4036 N N . ASP A 1 284 ? -23.950 -18.635 9.883 1.00 14.72 279 ASP A N 1
ATOM 4037 C CA . ASP A 1 284 ? -24.878 -19.217 10.852 1.00 14.99 279 ASP A CA 1
ATOM 4038 C C . ASP A 1 284 ? -26.224 -19.373 10.150 1.00 16.36 279 ASP A C 1
ATOM 4039 O O . ASP A 1 284 ? -26.322 -19.275 8.919 1.00 16.82 279 ASP A O 1
ATOM 4048 N N . LEU A 1 285 ? -27.274 -19.622 10.926 1.00 17.21 280 LEU A N 1
ATOM 4049 C CA . LEU A 1 285 ? -28.559 -19.956 10.327 1.00 16.67 280 LEU A CA 1
ATOM 4050 C C . LEU A 1 285 ? -29.156 -18.814 9.509 1.00 17.42 280 LEU A C 1
ATOM 4051 O O . LEU A 1 285 ? -30.043 -19.075 8.680 1.00 17.83 280 LEU A O 1
ATOM 4067 N N . VAL A 1 286 ? -28.710 -17.575 9.700 1.00 15.52 281 VAL A N 1
ATOM 4068 C CA . VAL A 1 286 ? -29.209 -16.483 8.856 1.00 15.44 281 VAL A CA 1
ATOM 4069 C C . VAL A 1 286 ? -28.128 -15.598 8.251 1.00 17.65 281 VAL A C 1
ATOM 4070 O O . VAL A 1 286 ? -28.370 -14.943 7.223 1.00 18.66 281 VAL A O 1
ATOM 4083 N N . HIS A 1 287 ? -26.929 -15.546 8.855 1.00 14.91 282 HIS A N 1
ATOM 4084 C CA . HIS A 1 287 ? -25.964 -14.532 8.448 1.00 14.59 282 HIS A CA 1
ATOM 4085 C C . HIS A 1 287 ? -24.973 -15.055 7.420 1.00 15.59 282 HIS A C 1
ATOM 4086 O O . HIS A 1 287 ? -24.447 -16.163 7.577 1.00 17.17 282 HIS A O 1
ATOM 4100 N N . PRO A 1 288 ? -24.681 -14.256 6.395 1.00 14.44 283 PRO A N 1
ATOM 4101 C CA . PRO A 1 288 ? -23.718 -14.667 5.375 1.00 16.19 283 PRO A CA 1
ATOM 4102 C C . PRO A 1 288 ? -22.289 -14.545 5.869 1.00 16.01 283 PRO A C 1
ATOM 4103 O O . PRO A 1 288 ? -21.980 -13.835 6.831 1.00 15.51 283 PRO A O 1
ATOM 4114 N N . THR A 1 289 ? -21.392 -15.230 5.156 1.00 15.51 284 THR A N 1
ATOM 4115 C CA . THR A 1 289 ? -19.978 -15.235 5.473 1.00 14.03 284 THR A CA 1
ATOM 4116 C C . THR A 1 289 ? -19.280 -13.984 4.947 1.00 15.33 284 THR A C 1
ATOM 4117 O O . THR A 1 289 ? -19.869 -13.139 4.246 1.00 15.56 284 THR A O 1
ATOM 4128 N N . ALA A 1 290 ? -17.984 -13.892 5.255 1.00 14.80 285 ALA A N 1
ATOM 4129 C CA . ALA A 1 290 ? -17.177 -12.734 4.906 1.00 17.34 285 ALA A CA 1
ATOM 4130 C C . ALA A 1 290 ? -17.146 -12.495 3.403 1.00 15.60 285 ALA A C 1
ATOM 4131 O O . ALA A 1 290 ? -17.203 -11.344 2.953 1.00 15.40 285 ALA A O 1
ATOM 4138 N N . LEU A 1 291 ? -17.035 -13.563 2.616 1.00 16.63 286 LEU A N 1
ATOM 4139 C CA . LEU A 1 291 ? -16.978 -13.404 1.164 1.00 16.02 286 LEU A CA 1
ATOM 4140 C C . LEU A 1 291 ? -18.265 -12.799 0.626 1.00 15.34 286 LEU A C 1
ATOM 4141 O O . LEU A 1 291 ? -18.230 -11.951 -0.279 1.00 16.77 286 LEU A O 1
ATOM 4157 N N . ALA A 1 292 ? -19.414 -13.195 1.173 1.00 14.95 287 ALA A N 1
ATOM 4158 C CA . ALA A 1 292 ? -20.671 -12.586 0.744 1.00 15.22 287 ALA A CA 1
ATOM 4159 C C . ALA A 1 292 ? -20.689 -11.099 1.065 1.00 15.80 287 ALA A C 1
ATOM 4160 O O . ALA A 1 292 ? -21.160 -10.286 0.252 1.00 15.10 287 ALA A O 1
ATOM 4167 N N . HIS A 1 293 ? -20.170 -10.714 2.228 1.00 14.88 288 HIS A N 1
ATOM 4168 C CA . HIS A 1 293 ? -20.094 -9.298 2.567 1.00 14.03 288 HIS A CA 1
ATOM 4169 C C . HIS A 1 293 ? -19.145 -8.554 1.640 1.00 13.93 288 HIS A C 1
ATOM 4170 O O . HIS A 1 293 ? -19.395 -7.392 1.282 1.00 15.42 288 HIS A O 1
ATOM 4184 N N . LYS A 1 294 ? -18.053 -9.198 1.229 1.00 15.24 289 LYS A N 1
ATOM 4185 C CA . LYS A 1 294 ? -17.137 -8.583 0.271 1.00 15.88 289 LYS A CA 1
ATOM 4186 C C . LYS A 1 294 ? -17.814 -8.357 -1.078 1.00 17.61 289 LYS A C 1
ATOM 4187 O O . LYS A 1 294 ? -17.684 -7.285 -1.674 1.00 16.49 289 LYS A O 1
ATOM 4206 N N . ILE A 1 295 ? -18.531 -9.363 -1.578 1.00 14.56 290 ILE A N 1
ATOM 4207 C CA . ILE A 1 295 ? -19.253 -9.229 -2.845 1.00 16.82 290 ILE A CA 1
ATOM 4208 C C . ILE A 1 295 ? -20.262 -8.094 -2.762 1.00 15.53 290 ILE A C 1
ATOM 4209 O O . ILE A 1 295 ? -20.398 -7.280 -3.689 1.00 16.76 290 ILE A O 1
ATOM 4225 N N . MET A 1 296 ? -21.023 -8.054 -1.677 1.00 15.34 291 MET A N 1
ATOM 4226 C CA . MET A 1 296 ? -22.005 -6.992 -1.493 1.00 15.26 291 MET A CA 1
ATOM 4227 C C . MET A 1 296 ? -21.342 -5.623 -1.548 1.00 15.52 291 MET A C 1
ATOM 4228 O O . MET A 1 296 ? -21.848 -4.701 -2.205 1.00 16.75 291 MET A O 1
ATOM 4242 N N . ALA A 1 297 ? -20.225 -5.458 -0.846 1.00 15.82 292 ALA A N 1
ATOM 4243 C CA . ALA A 1 297 ? -19.539 -4.170 -0.839 1.00 15.28 292 ALA A CA 1
ATOM 4244 C C . ALA A 1 297 ? -19.064 -3.792 -2.235 1.00 15.96 292 ALA A C 1
ATOM 4245 O O . ALA A 1 297 ? -19.151 -2.619 -2.637 1.00 15.94 292 ALA A O 1
ATOM 4252 N N . GLU A 1 298 ? -18.544 -4.764 -2.987 1.00 15.55 293 GLU A N 1
ATOM 4253 C CA . GLU A 1 298 ? -18.046 -4.495 -4.330 1.00 16.54 293 GLU A CA 1
ATOM 4254 C C . GLU A 1 298 ? -19.173 -4.063 -5.254 1.00 15.44 293 GLU A C 1
ATOM 4255 O O . GLU A 1 298 ? -19.025 -3.099 -6.013 1.00 17.65 293 GLU A O 1
ATOM 4267 N N . LYS A 1 299 ? -20.318 -4.746 -5.180 1.00 15.89 294 LYS A N 1
ATOM 4268 C CA A LYS A 1 299 ? -21.452 -4.387 -6.024 0.53 16.42 294 LYS A CA 1
ATOM 4269 C CA B LYS A 1 299 ? -21.445 -4.384 -6.031 0.47 16.42 294 LYS A CA 1
ATOM 4270 C C . LYS A 1 299 ? -22.040 -3.040 -5.619 1.00 14.69 294 LYS A C 1
ATOM 4271 O O . LYS A 1 299 ? -22.426 -2.242 -6.482 1.00 16.24 294 LYS A O 1
ATOM 4306 N N . ALA A 1 300 ? -22.100 -2.761 -4.313 1.00 15.29 295 ALA A N 1
ATOM 4307 C CA . ALA A 1 300 ? -22.588 -1.463 -3.860 1.00 15.55 295 ALA A CA 1
ATOM 4308 C C . ALA A 1 300 ? -21.682 -0.334 -4.337 1.00 16.31 295 ALA A C 1
ATOM 4309 O O . ALA A 1 300 ? -22.165 0.720 -4.763 1.00 16.98 295 ALA A O 1
ATOM 4316 N N . ARG A 1 301 ? -20.364 -0.535 -4.283 1.00 15.82 296 ARG A N 1
ATOM 4317 C CA . ARG A 1 301 ? -19.439 0.480 -4.777 1.00 15.45 296 ARG A CA 1
ATOM 4318 C C . ARG A 1 301 ? -19.634 0.727 -6.272 1.00 15.53 296 ARG A C 1
ATOM 4319 O O . ARG A 1 301 ? -19.601 1.877 -6.728 1.00 17.61 296 ARG A O 1
ATOM 4340 N N . LEU A 1 302 ? -19.825 -0.334 -7.056 1.00 16.68 297 LEU A N 1
ATOM 4341 C CA . LEU A 1 302 ? -20.049 -0.158 -8.487 1.00 17.52 297 LEU A CA 1
ATOM 4342 C C . LEU A 1 302 ? -21.331 0.618 -8.750 1.00 16.49 297 LEU A C 1
ATOM 4343 O O . LEU A 1 302 ? -21.377 1.471 -9.652 1.00 17.80 297 LEU A O 1
ATOM 4359 N N . MET A 1 303 ? -22.380 0.343 -7.981 1.00 15.91 298 MET A N 1
ATOM 4360 C CA . MET A 1 303 ? -23.627 1.088 -8.118 1.00 16.03 298 MET A CA 1
ATOM 4361 C C . MET A 1 303 ? -23.411 2.563 -7.807 1.00 16.21 298 MET A C 1
ATOM 4362 O O . MET A 1 303 ? -23.882 3.442 -8.541 1.00 17.56 298 MET A O 1
ATOM 4376 N N . LEU A 1 304 ? -22.709 2.856 -6.717 1.00 17.00 299 LEU A N 1
ATOM 4377 C CA . LEU A 1 304 ? -22.463 4.239 -6.349 1.00 16.52 299 LEU A CA 1
ATOM 4378 C C . LEU A 1 304 ? -21.590 4.935 -7.384 1.00 16.78 299 LEU A C 1
ATOM 4379 O O . LEU A 1 304 ? -21.849 6.098 -7.739 1.00 19.51 299 LEU A O 1
ATOM 4395 N N . ASP A 1 305 ? -20.579 4.239 -7.914 1.00 18.35 300 ASP A N 1
ATOM 4396 C CA . ASP A 1 305 ? -19.744 4.826 -8.962 1.00 18.69 300 ASP A CA 1
ATOM 4397 C C . ASP A 1 305 ? -20.567 5.137 -10.204 1.00 19.21 300 ASP A C 1
ATOM 4398 O O . ASP A 1 305 ? -20.387 6.187 -10.837 1.00 19.89 300 ASP A O 1
ATOM 4407 N N . GLU A 1 306 ? -21.456 4.219 -10.588 1.00 18.12 301 GLU A N 1
ATOM 4408 C CA . GLU A 1 306 ? -22.319 4.464 -11.738 1.00 18.25 301 GLU A CA 1
ATOM 4409 C C . GLU A 1 306 ? -23.177 5.701 -11.516 1.00 20.00 301 GLU A C 1
ATOM 4410 O O . GLU A 1 306 ? -23.408 6.486 -12.444 1.00 21.09 301 GLU A O 1
ATOM 4422 N N . ALA A 1 307 ? -23.664 5.890 -10.292 1.00 19.93 302 ALA A N 1
ATOM 4423 C CA . ALA A 1 307 ? -24.508 7.029 -9.957 1.00 24.57 302 ALA A CA 1
ATOM 4424 C C . ALA A 1 307 ? -23.721 8.323 -9.833 1.00 27.43 302 ALA A C 1
ATOM 4425 O O . ALA A 1 307 ? -24.337 9.395 -9.736 1.00 30.49 302 ALA A O 1
ATOM 4432 N N . GLY A 1 308 ? -22.396 8.255 -9.835 1.00 23.28 303 GLY A N 1
ATOM 4433 C CA . GLY A 1 308 ? -21.564 9.438 -9.767 1.00 27.20 303 GLY A CA 1
ATOM 4434 C C . GLY A 1 308 ? -21.277 9.939 -8.375 1.00 28.64 303 GLY A C 1
ATOM 4435 O O . GLY A 1 308 ? -20.859 11.097 -8.227 1.00 28.80 303 GLY A O 1
ATOM 4439 N N . VAL A 1 309 ? -21.487 9.120 -7.347 1.00 23.40 304 VAL A N 1
ATOM 4440 C CA . VAL A 1 309 ? -21.257 9.558 -5.977 1.00 22.58 304 VAL A CA 1
ATOM 4441 C C . VAL A 1 309 ? -19.762 9.680 -5.734 1.00 26.04 304 VAL A C 1
ATOM 4442 O O . VAL A 1 309 ? -18.983 8.776 -6.064 1.00 29.52 304 VAL A O 1
ATOM 4455 N N . GLU A 1 310 ? -19.353 10.799 -5.147 1.00 28.09 305 GLU A N 1
ATOM 4456 C CA . GLU A 1 310 ? -17.949 11.089 -4.905 1.00 33.36 305 GLU A CA 1
ATOM 4457 C C . GLU A 1 310 ? -17.728 11.364 -3.427 1.00 24.13 305 GLU A C 1
ATOM 4458 O O . GLU A 1 310 ? -18.492 12.108 -2.808 1.00 29.91 305 GLU A O 1
ATOM 4470 N N . PHE A 1 311 ? -16.684 10.761 -2.871 1.00 28.02 306 PHE A N 1
ATOM 4471 C CA . PHE A 1 311 ? -16.244 11.010 -1.510 1.00 30.91 306 PHE A CA 1
ATOM 4472 C C . PHE A 1 311 ? -14.917 11.756 -1.542 1.00 38.31 306 PHE A C 1
ATOM 4473 O O . PHE A 1 311 ? -14.191 11.728 -2.538 1.00 41.98 306 PHE A O 1
ATOM 4490 N N . ALA A 1 312 ? -14.625 12.461 -0.450 1.00 33.04 307 ALA A N 1
ATOM 4491 C CA . ALA A 1 312 ? -13.328 13.099 -0.264 1.00 40.01 307 ALA A CA 1
ATOM 4492 C C . ALA A 1 312 ? -13.156 13.402 1.218 1.00 51.45 307 ALA A C 1
ATOM 4493 O O . ALA A 1 312 ? -14.138 13.576 1.943 1.00 56.18 307 ALA A O 1
ATOM 4500 N N . GLU A 1 313 ? -11.900 13.478 1.655 1.00 73.43 308 GLU A N 1
ATOM 4501 C CA . GLU A 1 313 ? -11.593 13.648 3.076 1.00 65.90 308 GLU A CA 1
ATOM 4502 C C . GLU A 1 313 ? -11.690 15.106 3.515 1.00 69.79 308 GLU A C 1
ATOM 4503 O O . GLU A 1 313 ? -11.711 16.016 2.690 1.00 69.25 308 GLU A O 1
#

CATH classification: 3.40.50.1110

Radius of gyration: 17.89 Å; Cα contacts (8 Å, |Δi|>4): 597; chains: 1; bounding box: 44×46×39 Å

Nearest PDB structures (foldseek):
  8a26-assembly1_A  TM=1.003E+00  e=2.820E-61  Legionella pneumophila str. Corby
  8a25-assembly1_A  TM=1.001E+00  e=3.515E-57  Legionella pneumophila str. Corby
  8a24-assembly1_A  TM=1.001E+00  e=5.831E-54  Legionella pneumophila str. Corby
  6uqz-assembly2_B  TM=7.959E-01  e=2.577E-19  Pseudomonas aeruginosa PAO1
  8d90-assembly2_B  TM=8.006E-01  e=5.002E-18  Pseudomonas aeruginosa PAO1

Foldseek 3Di:
DAAAAAAEEEEEALLQDQAPQCVVVVNPPLPPVVDPNRRPANDGFQVQVLQCVFVVPCSVVRYHYLYYHQEADPLPVLGPYYSVVSLVVVCVVVVNAQDQRYAYEYEHDLFQCQLVDDDQVSSLVRRLVRVLVSVVSNVVRPYAHYEYEADAQQLLFLLCVVVVNSVSSNVSRVSNRVSNVVSLVVCCVVCVRHHYHYDHNHVVVVVCVVVVVVLQAPERNDAQWDFDADPVLSSGPRSQSSRTDNVRGHPDCRRYQHHGRGHGYPSVSNVSNVVVSVRCVVVVHHHDD

Organism: Legionella pneumophila (NCBI:txid446)